Protein AF-0000000074695222 (afdb_homodimer)

Structure (mmCIF, N/CA/C/O backbone):
data_AF-0000000074695222-model_v1
#
loop_
_entity.id
_entity.type
_entity.pdbx_description
1 polymer 'Nuclease HARBI1'
#
loop_
_atom_site.group_PDB
_atom_site.id
_atom_site.type_symbol
_atom_site.label_atom_id
_atom_site.label_alt_id
_atom_site.label_comp_id
_atom_site.label_asym_id
_atom_site.label_entity_id
_atom_site.label_seq_id
_atom_site.pdbx_PDB_ins_code
_atom_site.Cartn_x
_atom_site.Cartn_y
_atom_site.Cartn_z
_atom_site.occupancy
_atom_site.B_iso_or_equiv
_atom_site.auth_seq_id
_atom_site.auth_comp_id
_atom_site.auth_asym_id
_atom_site.auth_atom_id
_atom_site.pdbx_PDB_model_num
ATOM 1 N N . MET A 1 1 ? -21.734 1.411 -21.656 1 28.06 1 MET A N 1
ATOM 2 C CA . MET A 1 1 ? -20.625 1.481 -22.594 1 28.06 1 MET A CA 1
ATOM 3 C C . MET A 1 1 ? -19.5 2.379 -22.078 1 28.06 1 MET A C 1
ATOM 5 O O . MET A 1 1 ? -18.344 2.244 -22.469 1 28.06 1 MET A O 1
ATOM 9 N N . ALA A 1 2 ? -19.875 3.494 -21.266 1 44.22 2 ALA A N 1
ATOM 10 C CA . ALA A 1 2 ? -18.938 4.461 -20.703 1 44.22 2 ALA A CA 1
ATOM 11 C C . ALA A 1 2 ? -18.141 3.846 -19.562 1 44.22 2 ALA A C 1
ATOM 13 O O . ALA A 1 2 ? -16.969 4.188 -19.359 1 44.22 2 ALA A O 1
ATOM 14 N N . THR A 1 3 ? -18.656 2.785 -19.047 1 42.75 3 THR A N 1
ATOM 15 C CA . THR A 1 3 ? -18.094 2.129 -17.859 1 42.75 3 THR A CA 1
ATOM 16 C C . THR A 1 3 ? -16.875 1.305 -18.234 1 42.75 3 THR A C 1
ATOM 18 O O . THR A 1 3 ? -15.914 1.229 -17.469 1 42.75 3 THR A O 1
ATOM 21 N N . ALA A 1 4 ? -16.922 0.705 -19.469 1 44.53 4 ALA A N 1
ATOM 22 C CA . ALA A 1 4 ? -15.867 -0.153 -19.984 1 44.53 4 ALA A CA 1
ATOM 23 C C . ALA A 1 4 ? -14.656 0.671 -20.406 1 44.53 4 ALA A C 1
ATOM 25 O O . ALA A 1 4 ? -13.508 0.228 -20.266 1 44.53 4 ALA A O 1
ATOM 26 N N . ARG A 1 5 ? -14.898 1.818 -20.938 1 43.94 5 ARG A N 1
ATOM 27 C CA . ARG A 1 5 ? -13.852 2.674 -21.469 1 43.94 5 ARG A CA 1
ATOM 28 C C . ARG A 1 5 ? -13.016 3.287 -20.359 1 43.94 5 ARG A C 1
ATOM 30 O O . ARG A 1 5 ? -11.789 3.391 -20.469 1 43.94 5 ARG A O 1
ATOM 37 N N . ASP A 1 6 ? -13.625 3.613 -19.328 1 41.84 6 ASP A N 1
ATOM 38 C CA . ASP A 1 6 ? -12.953 4.234 -18.188 1 41.84 6 ASP A CA 1
ATOM 39 C C . ASP A 1 6 ? -12.062 3.227 -17.453 1 41.84 6 ASP A C 1
ATOM 41 O O . ASP A 1 6 ? -10.977 3.576 -17 1 41.84 6 ASP A O 1
ATOM 45 N N . ALA A 1 7 ? -12.469 1.923 -17.484 1 42.09 7 ALA A N 1
ATOM 46 C CA . ALA A 1 7 ? -11.633 0.857 -16.938 1 42.09 7 ALA A CA 1
ATOM 47 C C . ALA A 1 7 ? -10.375 0.668 -17.781 1 42.09 7 ALA A C 1
ATOM 49 O O . ALA A 1 7 ? -9.289 0.418 -17.25 1 42.09 7 ALA A O 1
ATOM 50 N N . LYS A 1 8 ? -10.578 0.8 -19.078 1 42.16 8 LYS A N 1
ATOM 51 C CA . LYS A 1 8 ? -9.453 0.627 -19.984 1 42.16 8 LYS A CA 1
ATOM 52 C C . LYS A 1 8 ? -8.422 1.739 -19.797 1 42.16 8 LYS A C 1
ATOM 54 O O . LYS A 1 8 ? -7.215 1.483 -19.797 1 42.16 8 LYS A O 1
ATOM 59 N N . LYS A 1 9 ? -8.828 2.922 -19.625 1 42.09 9 LYS A N 1
ATOM 60 C CA . LYS A 1 9 ? -7.914 4.047 -19.453 1 42.09 9 LYS A CA 1
ATOM 61 C C . LYS A 1 9 ? -7.172 3.953 -18.125 1 42.09 9 LYS A C 1
ATOM 63 O O . LYS A 1 9 ? -5.977 4.25 -18.062 1 42.09 9 LYS A O 1
ATOM 68 N N . ARG A 1 10 ? -7.785 3.432 -17.188 1 43.09 10 ARG A N 1
ATOM 69 C CA . ARG A 1 10 ? -7.203 3.199 -15.867 1 43.09 10 ARG A CA 1
ATOM 70 C C . ARG A 1 10 ? -6.133 2.115 -15.93 1 43.09 10 ARG A C 1
ATOM 72 O O . ARG A 1 10 ? -5.07 2.248 -15.32 1 43.09 10 ARG A O 1
ATOM 79 N N . ARG A 1 11 ? -6.5 1.099 -16.719 1 43.19 11 ARG A N 1
ATOM 80 C CA . ARG A 1 11 ? -5.535 0.025 -16.938 1 43.19 11 ARG A CA 1
ATOM 81 C C . ARG A 1 11 ? -4.332 0.526 -17.734 1 43.19 11 ARG A C 1
ATOM 83 O O . ARG A 1 11 ? -3.191 0.175 -17.422 1 43.19 11 ARG A O 1
ATOM 90 N N . ALA A 1 12 ? -4.621 1.287 -18.703 1 41.09 12 ALA A N 1
ATOM 91 C CA . ALA A 1 12 ? -3.525 1.811 -19.516 1 41.09 12 ALA A CA 1
ATOM 92 C C . ALA A 1 12 ? -2.684 2.807 -18.719 1 41.09 12 ALA A C 1
ATOM 94 O O . ALA A 1 12 ? -1.454 2.809 -18.828 1 41.09 12 ALA A O 1
ATOM 95 N N . LEU A 1 13 ? -3.297 3.547 -17.953 1 40.31 13 LEU A N 1
ATOM 96 C CA . LEU A 1 13 ? -2.562 4.492 -17.125 1 40.31 13 LEU A CA 1
ATOM 97 C C . LEU A 1 13 ? -1.765 3.762 -16.047 1 40.31 13 LEU A C 1
ATOM 99 O O . LEU A 1 13 ? -0.617 4.117 -15.766 1 40.31 13 LEU A O 1
ATOM 103 N N . ALA A 1 14 ? -2.361 2.738 -15.5 1 42.69 14 ALA A N 1
ATOM 104 C CA . ALA A 1 14 ? -1.601 1.888 -14.594 1 42.69 14 ALA A CA 1
ATOM 105 C C . ALA A 1 14 ? -0.382 1.289 -15.289 1 42.69 14 ALA A C 1
ATOM 107 O O . ALA A 1 14 ? 0.707 1.236 -14.719 1 42.69 14 ALA A O 1
ATOM 108 N N . ALA A 1 15 ? -0.621 1.049 -16.531 1 43.97 15 ALA A N 1
ATOM 109 C CA . ALA A 1 15 ? 0.507 0.523 -17.297 1 43.97 15 ALA A CA 1
ATOM 110 C C . ALA A 1 15 ? 1.575 1.592 -17.5 1 43.97 15 ALA A C 1
ATOM 112 O O . ALA A 1 15 ? 2.773 1.308 -17.422 1 43.97 15 ALA A O 1
ATOM 113 N N . LEU A 1 16 ? 1.153 2.811 -17.688 1 41.94 16 LEU A N 1
ATOM 114 C CA . LEU A 1 16 ? 2.131 3.863 -17.938 1 41.94 16 LEU A CA 1
ATOM 115 C C . LEU A 1 16 ? 2.902 4.207 -16.672 1 41.94 16 LEU A C 1
ATOM 117 O O . LEU A 1 16 ? 4.113 4.441 -16.719 1 41.94 16 LEU A O 1
ATOM 121 N N . ILE A 1 17 ? 2.252 4.23 -15.578 1 41.78 17 ILE A N 1
ATOM 122 C CA . ILE A 1 17 ? 2.932 4.5 -14.312 1 41.78 17 ILE A CA 1
ATOM 123 C C . ILE A 1 17 ? 3.926 3.379 -14.016 1 41.78 17 ILE A C 1
ATOM 125 O O . ILE A 1 17 ? 5.027 3.631 -13.523 1 41.78 17 ILE A O 1
ATOM 129 N N . LEU A 1 18 ? 3.605 2.229 -14.492 1 43 18 LEU A N 1
ATOM 130 C CA . LEU A 1 18 ? 4.551 1.122 -14.375 1 43 18 LEU A CA 1
ATOM 131 C C . LEU A 1 18 ? 5.816 1.399 -15.172 1 43 18 LEU A C 1
ATOM 133 O O . LEU A 1 18 ? 6.922 1.104 -14.711 1 43 18 LEU A O 1
ATOM 137 N N . VAL A 1 19 ? 5.656 2.02 -16.297 1 39.69 19 VAL A N 1
ATOM 138 C CA . VAL A 1 19 ? 6.805 2.238 -17.172 1 39.69 19 VAL A CA 1
ATOM 139 C C . VAL A 1 19 ? 7.738 3.275 -16.547 1 39.69 19 VAL A C 1
ATOM 141 O O . VAL A 1 19 ? 8.961 3.123 -16.594 1 39.69 19 VAL A O 1
ATOM 144 N N . ASP A 1 20 ? 7.281 4.332 -16.094 1 40.59 20 ASP A N 1
ATOM 145 C CA . ASP A 1 20 ? 8.172 5.352 -15.555 1 40.59 20 ASP A CA 1
ATOM 146 C C . ASP A 1 20 ? 8.992 4.805 -14.383 1 40.59 20 ASP A C 1
ATOM 148 O O . ASP A 1 20 ? 10.164 5.152 -14.219 1 40.59 20 ASP A O 1
ATOM 152 N N . LEU A 1 21 ? 8.422 3.965 -13.594 1 40.97 21 LEU A N 1
ATOM 153 C CA . LEU A 1 21 ? 9.039 3.355 -12.414 1 40.97 21 LEU A CA 1
ATOM 154 C C . LEU A 1 21 ? 10.164 2.406 -12.82 1 40.97 21 LEU A C 1
ATOM 156 O O . LEU A 1 21 ? 11.18 2.316 -12.125 1 40.97 21 LEU A O 1
ATOM 160 N N . PHE A 1 22 ? 10.039 1.751 -13.992 1 41.97 22 PHE A N 1
ATOM 161 C CA . PHE A 1 22 ? 11.07 0.84 -14.477 1 41.97 22 PHE A CA 1
ATOM 162 C C . PHE A 1 22 ? 12.32 1.608 -14.898 1 41.97 22 PHE A C 1
ATOM 164 O O . PHE A 1 22 ? 13.422 1.067 -14.875 1 41.97 22 PHE A O 1
ATOM 171 N N . GLU A 1 23 ? 12.203 2.781 -15.211 1 39.22 23 GLU A N 1
ATOM 172 C CA . GLU A 1 23 ? 13.359 3.496 -15.742 1 39.22 23 GLU A CA 1
ATOM 173 C C . GLU A 1 23 ? 14.5 3.549 -14.734 1 39.22 23 GLU A C 1
ATOM 175 O O . GLU A 1 23 ? 15.672 3.461 -15.102 1 39.22 23 GLU A O 1
ATOM 180 N N . GLU A 1 24 ? 14.219 3.797 -13.469 1 37.41 24 GLU A N 1
ATOM 181 C CA . GLU A 1 24 ? 15.391 4.055 -12.633 1 37.41 24 GLU A CA 1
ATOM 182 C C . GLU A 1 24 ? 16.188 2.777 -12.391 1 37.41 24 GLU A C 1
ATOM 184 O O . GLU A 1 24 ? 17.406 2.824 -12.211 1 37.41 24 GLU A O 1
ATOM 189 N N . GLU A 1 25 ? 15.57 1.642 -12.453 1 36.78 25 GLU A N 1
ATOM 190 C CA . GLU A 1 25 ? 16.25 0.473 -11.898 1 36.78 25 GLU A CA 1
ATOM 191 C C . GLU A 1 25 ? 17.062 -0.244 -12.977 1 36.78 25 GLU A C 1
ATOM 193 O O . GLU A 1 25 ? 17.875 -1.129 -12.664 1 36.78 25 GLU A O 1
ATOM 198 N N . GLY A 1 26 ? 16.922 -0.048 -14.195 1 31.72 26 GLY A N 1
ATOM 199 C CA . GLY A 1 26 ? 17.438 -1.008 -15.156 1 31.72 26 GLY A CA 1
ATOM 200 C C . GLY A 1 26 ? 18.938 -1.16 -15.102 1 31.72 26 GLY A C 1
ATOM 201 O O . GLY A 1 26 ? 19.516 -1.999 -15.805 1 31.72 26 GLY A O 1
ATOM 202 N N . GLN A 1 27 ? 19.75 -0.108 -14.852 1 32.38 27 GLN A N 1
ATOM 203 C CA . GLN A 1 27 ? 21.094 -0.174 -15.406 1 32.38 27 GLN A CA 1
ATOM 204 C C . GLN A 1 27 ? 21.953 -1.184 -14.648 1 32.38 27 GLN A C 1
ATOM 206 O O . GLN A 1 27 ? 22.906 -1.725 -15.195 1 32.38 27 GLN A O 1
ATOM 211 N N . LYS A 1 28 ? 22.062 -1.171 -13.266 1 34.78 28 LYS A N 1
ATOM 212 C CA . LYS A 1 28 ? 23.406 -1.419 -12.734 1 34.78 28 LYS A CA 1
ATOM 213 C C . LYS A 1 28 ? 23.656 -2.912 -12.547 1 34.78 28 LYS A C 1
ATOM 215 O O . LYS A 1 28 ? 24.625 -3.309 -11.906 1 34.78 28 LYS A O 1
ATOM 220 N N . ASN A 1 29 ? 22.906 -3.861 -13.109 1 30.16 29 ASN A N 1
ATOM 221 C CA . ASN A 1 29 ? 23.047 -5.191 -12.523 1 30.16 29 ASN A CA 1
ATOM 222 C C . ASN A 1 29 ? 24.328 -5.883 -12.984 1 30.16 29 ASN A C 1
ATOM 224 O O . ASN A 1 29 ? 24.453 -7.102 -12.867 1 30.16 29 ASN A O 1
ATOM 228 N N . VAL A 1 30 ? 25.328 -5.395 -13.664 1 31.97 30 VAL A N 1
ATOM 229 C CA . VAL A 1 30 ? 26.359 -6.328 -14.125 1 31.97 30 VAL A CA 1
ATOM 230 C C . VAL A 1 30 ? 27.062 -6.949 -12.93 1 31.97 30 VAL A C 1
ATOM 232 O O . VAL A 1 30 ? 27.141 -6.344 -11.852 1 31.97 30 VAL A O 1
ATOM 235 N N . ALA A 1 31 ? 27.984 -8.273 -12.945 1 34.91 31 ALA A N 1
ATOM 236 C CA . ALA A 1 31 ? 28.438 -9.5 -12.312 1 34.91 31 ALA A CA 1
ATOM 237 C C . ALA A 1 31 ? 29.641 -9.234 -11.406 1 34.91 31 ALA A C 1
ATOM 239 O O . ALA A 1 31 ? 30.281 -10.164 -10.93 1 34.91 31 ALA A O 1
ATOM 240 N N . ARG A 1 32 ? 30.5 -8.25 -11.172 1 36.16 32 ARG A N 1
ATOM 241 C CA . ARG A 1 32 ? 31.672 -8.578 -10.375 1 36.16 32 ARG A CA 1
ATOM 242 C C . ARG A 1 32 ? 31.281 -9.148 -9.016 1 36.16 32 ARG A C 1
ATOM 244 O O . ARG A 1 32 ? 30.312 -8.68 -8.398 1 36.16 32 ARG A O 1
ATOM 251 N N . LYS A 1 33 ? 31.688 -10.383 -8.594 1 36.56 33 LYS A N 1
ATOM 252 C CA . LYS A 1 33 ? 31.469 -11.102 -7.34 1 36.56 33 LYS A CA 1
ATOM 253 C C . LYS A 1 33 ? 31.766 -10.211 -6.137 1 36.56 33 LYS A C 1
ATOM 255 O O . LYS A 1 33 ? 32.875 -10.219 -5.621 1 36.56 33 LYS A O 1
ATOM 260 N N . ARG A 1 34 ? 31.891 -8.914 -6.211 1 37.47 34 ARG A N 1
ATOM 261 C CA . ARG A 1 34 ? 32.312 -8.148 -5.039 1 37.47 34 ARG A CA 1
ATOM 262 C C . ARG A 1 34 ? 31.547 -8.609 -3.795 1 37.47 34 ARG A C 1
ATOM 264 O O . ARG A 1 34 ? 30.344 -8.891 -3.863 1 37.47 34 ARG A O 1
ATOM 271 N N . ASN A 1 35 ? 32.312 -9.18 -2.74 1 39.31 35 ASN A N 1
ATOM 272 C CA . ASN A 1 35 ? 31.797 -9.406 -1.403 1 39.31 35 ASN A CA 1
ATOM 273 C C . ASN A 1 35 ? 30.578 -8.523 -1.128 1 39.31 35 ASN A C 1
ATOM 275 O O . ASN A 1 35 ? 30.734 -7.32 -0.886 1 39.31 35 ASN A O 1
ATOM 279 N N . ARG A 1 36 ? 29.641 -8.664 -1.958 1 44.22 36 ARG A N 1
ATOM 280 C CA . ARG A 1 36 ? 28.453 -7.824 -1.893 1 44.22 36 ARG A CA 1
ATOM 281 C C . ARG A 1 36 ? 27.906 -7.758 -0.472 1 44.22 36 ARG A C 1
ATOM 283 O O . ARG A 1 36 ? 27.562 -8.789 0.114 1 44.22 36 ARG A O 1
ATOM 290 N N . ILE A 1 37 ? 28.688 -7.184 0.474 1 45.84 37 ILE A N 1
ATOM 291 C CA . ILE A 1 37 ? 28.047 -6.859 1.742 1 45.84 37 ILE A CA 1
ATOM 292 C C . ILE A 1 37 ? 26.562 -6.594 1.515 1 45.84 37 ILE A C 1
ATOM 294 O O . ILE A 1 37 ? 26.203 -5.676 0.779 1 45.84 37 ILE A O 1
ATOM 298 N N . PHE A 1 38 ? 25.938 -7.84 1.342 1 52.62 38 PHE A N 1
ATOM 299 C CA . PHE A 1 38 ? 24.484 -7.707 1.184 1 52.62 38 PHE A CA 1
ATOM 300 C C . PHE A 1 38 ? 23.875 -7.039 2.406 1 52.62 38 PHE A C 1
ATOM 302 O O . PHE A 1 38 ? 23.922 -7.586 3.51 1 52.62 38 PHE A O 1
ATOM 309 N N . TRP A 1 39 ? 23.891 -5.77 2.547 1 69.88 39 TRP A N 1
ATOM 310 C CA . TRP A 1 39 ? 23.219 -5.043 3.613 1 69.88 39 TRP A CA 1
ATOM 311 C C . TRP A 1 39 ? 21.719 -4.961 3.342 1 69.88 39 TRP A C 1
ATOM 313 O O . TRP A 1 39 ? 21.297 -4.555 2.256 1 69.88 39 TRP A O 1
ATOM 323 N N . THR A 1 40 ? 20.984 -5.988 3.967 1 84 40 THR A N 1
ATOM 324 C CA . THR A 1 40 ? 19.531 -5.863 3.949 1 84 40 THR A CA 1
ATOM 325 C C . THR A 1 40 ? 19.062 -4.875 5.012 1 84 40 THR A C 1
ATOM 327 O O . THR A 1 40 ? 19.531 -4.902 6.148 1 84 40 THR A O 1
ATOM 330 N N . ARG A 1 41 ? 18.219 -4.02 4.676 1 91 41 ARG A N 1
ATOM 331 C CA . ARG A 1 41 ? 17.656 -3.049 5.605 1 91 41 ARG A CA 1
ATOM 332 C C . ARG A 1 41 ? 16.938 -3.744 6.75 1 91 41 ARG A C 1
ATOM 334 O O . ARG A 1 41 ? 16.266 -4.766 6.547 1 91 41 ARG A O 1
ATOM 341 N N . ASP A 1 42 ? 17.094 -3.221 7.914 1 91.62 42 ASP A N 1
ATOM 342 C CA . ASP A 1 42 ? 16.578 -3.865 9.125 1 91.62 42 ASP A CA 1
ATOM 343 C C . ASP A 1 42 ? 15.07 -4.078 9.039 1 91.62 42 ASP A C 1
ATOM 345 O O . ASP A 1 42 ? 14.562 -5.137 9.406 1 91.62 42 ASP A O 1
ATOM 349 N N . TRP A 1 43 ? 14.359 -3.057 8.57 1 94.44 43 TRP A N 1
ATOM 350 C CA . TRP A 1 43 ? 12.906 -3.184 8.508 1 94.44 43 TRP A CA 1
ATOM 351 C C . TRP A 1 43 ? 12.492 -4.246 7.496 1 94.44 43 TRP A C 1
ATOM 353 O O . TRP A 1 43 ? 11.453 -4.883 7.645 1 94.44 43 TRP A O 1
ATOM 363 N N . ILE A 1 44 ? 13.281 -4.586 6.52 1 93.81 44 ILE A N 1
ATOM 364 C CA . ILE A 1 44 ? 12.992 -5.621 5.535 1 93.81 44 ILE A CA 1
ATOM 365 C C . ILE A 1 44 ? 13.148 -7 6.172 1 93.81 44 ILE A C 1
ATOM 367 O O . ILE A 1 44 ? 12.398 -7.926 5.859 1 93.81 44 ILE A O 1
ATOM 371 N N . LYS A 1 45 ? 14.062 -7.078 7.07 1 92.25 45 LYS A N 1
ATOM 372 C CA . LYS A 1 45 ? 14.32 -8.344 7.762 1 92.25 45 LYS A CA 1
ATOM 373 C C . LYS A 1 45 ? 13.102 -8.789 8.562 1 92.25 45 LYS A C 1
ATOM 375 O O . LYS A 1 45 ? 13 -9.961 8.938 1 92.25 45 LYS A O 1
ATOM 380 N N . ARG A 1 46 ? 12.227 -7.902 8.82 1 95.06 46 ARG A N 1
ATOM 381 C CA . ARG A 1 46 ? 11.047 -8.211 9.625 1 95.06 46 ARG A CA 1
ATOM 382 C C . ARG A 1 46 ? 9.867 -8.602 8.75 1 95.06 46 ARG A C 1
ATOM 384 O O . ARG A 1 46 ? 8.711 -8.516 9.18 1 95.06 46 ARG A O 1
ATOM 391 N N . ARG A 1 47 ? 10.094 -9.055 7.594 1 95.12 47 ARG A N 1
ATOM 392 C CA . ARG A 1 47 ? 9.086 -9.414 6.609 1 95.12 47 ARG A CA 1
ATOM 393 C C . ARG A 1 47 ? 8.141 -10.484 7.16 1 95.12 47 ARG A C 1
ATOM 395 O O . ARG A 1 47 ? 6.922 -10.367 7.039 1 95.12 47 ARG A O 1
ATOM 402 N N . ARG A 1 48 ? 8.656 -11.477 7.777 1 94.25 48 ARG A N 1
ATOM 403 C CA . ARG A 1 48 ? 7.879 -12.641 8.18 1 94.25 48 ARG A CA 1
ATOM 4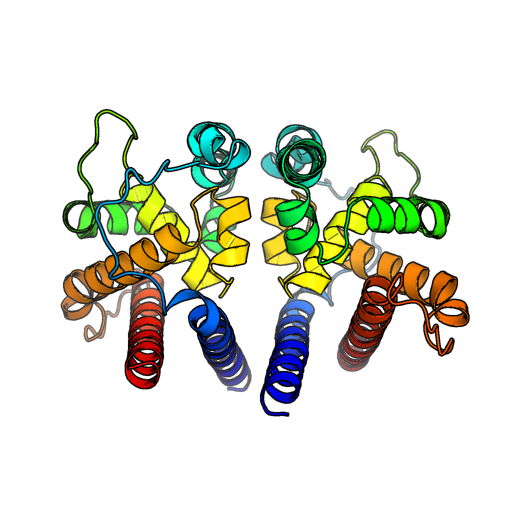04 C C . ARG A 1 48 ? 6.977 -12.312 9.367 1 94.25 48 ARG A C 1
ATOM 406 O O . ARG A 1 48 ? 6.035 -13.047 9.664 1 94.25 48 ARG A O 1
ATOM 413 N N . THR A 1 49 ? 7.27 -11.234 10.055 1 95 49 THR A N 1
ATOM 414 C CA . THR A 1 49 ? 6.477 -10.891 11.234 1 95 49 THR A CA 1
ATOM 415 C C . THR A 1 49 ? 5.605 -9.672 10.961 1 95 49 THR A C 1
ATOM 417 O O . THR A 1 49 ? 4.523 -9.539 11.539 1 95 49 THR A O 1
ATOM 420 N N . ARG A 1 50 ? 6.059 -8.797 10.039 1 96.44 50 ARG A N 1
ATOM 421 C CA . ARG A 1 50 ? 5.359 -7.523 9.922 1 96.44 50 ARG A CA 1
ATOM 422 C C . ARG A 1 50 ? 4.977 -7.238 8.469 1 96.44 50 ARG A C 1
ATOM 424 O O . ARG A 1 50 ? 4.34 -6.223 8.18 1 96.44 50 ARG A O 1
ATOM 431 N N . GLY A 1 51 ? 5.34 -8.109 7.566 1 97.38 51 GLY A N 1
ATOM 432 C CA . GLY A 1 51 ? 4.934 -7.938 6.18 1 97.38 51 GLY A CA 1
ATOM 433 C C . GLY A 1 51 ? 3.441 -8.102 5.965 1 97.38 51 GLY A C 1
ATOM 434 O O . GLY A 1 51 ? 2.783 -8.836 6.707 1 97.38 51 GLY A O 1
ATOM 435 N N . VAL A 1 52 ? 2.967 -7.449 4.965 1 98.38 52 VAL A N 1
ATOM 436 C CA . VAL A 1 52 ? 1.532 -7.434 4.695 1 98.38 52 VAL A CA 1
ATOM 437 C C . VAL A 1 52 ? 1.031 -8.859 4.465 1 98.38 52 VAL A C 1
ATOM 439 O O . VAL A 1 52 ? -0.087 -9.195 4.859 1 98.38 52 VAL A O 1
ATOM 442 N N . TYR A 1 53 ? 1.797 -9.688 3.811 1 98.38 53 TYR A N 1
ATOM 443 C CA . TYR A 1 53 ? 1.366 -11.047 3.498 1 98.38 53 TYR A CA 1
ATOM 444 C C . TYR A 1 53 ? 1.153 -11.852 4.773 1 98.38 53 TYR A C 1
ATOM 446 O O . TYR A 1 53 ? 0.201 -12.633 4.867 1 98.38 53 TYR A O 1
ATOM 454 N N . HIS A 1 54 ? 1.998 -11.664 5.707 1 97.25 54 HIS A N 1
ATOM 455 C CA . HIS A 1 54 ? 2.002 -12.492 6.91 1 97.25 54 HIS A CA 1
ATOM 456 C C . HIS A 1 54 ? 1.069 -11.914 7.973 1 97.25 54 HIS A C 1
ATOM 458 O O . HIS A 1 54 ? 0.812 -12.562 8.992 1 97.25 54 HIS A O 1
ATOM 464 N N . GLN A 1 55 ? 0.544 -10.734 7.754 1 97.44 55 GLN A N 1
ATOM 465 C CA . GLN A 1 55 ? -0.37 -10.109 8.711 1 97.44 55 GLN A CA 1
ATOM 466 C C . GLN A 1 55 ? -1.738 -9.867 8.078 1 97.44 55 GLN A C 1
ATOM 468 O O . GLN A 1 55 ? -2.605 -10.742 8.102 1 97.44 55 GLN A O 1
ATOM 473 N N . LEU A 1 56 ? -1.839 -8.867 7.289 1 98.31 56 LEU A N 1
ATOM 474 C CA . LEU A 1 56 ? -3.123 -8.422 6.758 1 98.31 56 LEU A CA 1
ATOM 475 C C . LEU A 1 56 ? -3.752 -9.5 5.883 1 98.31 56 LEU A C 1
ATOM 477 O O . LEU A 1 56 ? -4.934 -9.828 6.039 1 98.31 56 LEU A O 1
ATOM 481 N N . VAL A 1 57 ? -2.945 -10.039 4.977 1 98.31 57 VAL A N 1
ATOM 482 C CA . VAL A 1 57 ? -3.488 -10.992 4.012 1 98.31 57 VAL A CA 1
ATOM 483 C C . VAL A 1 57 ? -4.062 -12.203 4.742 1 98.31 57 VAL A C 1
ATOM 485 O O . VAL A 1 57 ? -5.141 -12.688 4.395 1 98.31 57 VAL A O 1
ATOM 488 N N . LYS A 1 58 ? -3.359 -12.617 5.719 1 97.38 58 LYS A N 1
ATOM 489 C CA . LYS A 1 58 ? -3.844 -13.75 6.504 1 97.38 58 LYS A CA 1
ATOM 490 C C . LYS A 1 58 ? -5.113 -13.391 7.266 1 97.38 58 LYS A C 1
ATOM 492 O O . LYS A 1 58 ? -6.035 -14.203 7.367 1 97.38 58 LYS A O 1
ATOM 497 N N . GLU A 1 59 ? -5.152 -12.219 7.801 1 97.69 59 GLU A N 1
ATOM 498 C CA . GLU A 1 59 ? -6.344 -11.742 8.5 1 97.69 59 GLU A CA 1
ATOM 499 C C . GLU A 1 59 ? -7.547 -11.688 7.562 1 97.69 59 GLU A C 1
ATOM 501 O O . GLU A 1 59 ? -8.641 -12.125 7.922 1 97.69 59 GLU A O 1
ATOM 506 N N . LEU A 1 60 ? -7.352 -11.156 6.387 1 97.88 60 LEU A N 1
ATOM 507 C CA . LEU A 1 60 ? -8.438 -11.047 5.418 1 97.88 60 LEU A CA 1
ATOM 508 C C . LEU A 1 60 ? -8.945 -12.422 5.008 1 97.88 60 LEU A C 1
ATOM 510 O O . LEU A 1 60 ? -10.156 -12.641 4.91 1 97.88 60 LEU A O 1
ATOM 514 N N . GLU A 1 61 ? -7.977 -13.258 4.77 1 96.56 61 GLU A N 1
ATOM 515 C CA . GLU A 1 61 ? -8.32 -14.617 4.355 1 96.56 61 GLU A CA 1
ATOM 516 C C . GLU A 1 61 ? -9.219 -15.289 5.383 1 96.56 61 GLU A C 1
ATOM 518 O O . GLU A 1 61 ? -10.172 -15.992 5.02 1 96.56 61 GLU A O 1
ATOM 523 N N . LEU A 1 62 ? -9 -15.047 6.598 1 95.19 62 LEU A N 1
ATOM 524 C CA . LEU A 1 62 ? -9.688 -15.727 7.688 1 95.19 62 LEU A CA 1
ATOM 525 C C . LEU A 1 62 ? -10.984 -15 8.047 1 95.19 62 LEU A C 1
ATOM 527 O O . LEU A 1 62 ? -11.977 -15.641 8.414 1 95.19 62 LEU A O 1
ATOM 531 N N . GLU A 1 63 ? -11.016 -13.664 7.891 1 94.94 63 GLU A N 1
ATOM 532 C CA . GLU A 1 63 ? -12.062 -12.891 8.547 1 94.94 63 GLU A CA 1
ATOM 533 C C . GLU A 1 63 ? -12.961 -12.195 7.531 1 94.94 63 GLU A C 1
ATOM 535 O O . GLU A 1 63 ? -14.094 -11.812 7.852 1 94.94 63 GLU A O 1
ATOM 540 N N . ASP A 1 64 ? -12.461 -11.961 6.383 1 96.31 64 ASP A N 1
ATOM 541 C CA . ASP A 1 64 ? -13.172 -11.062 5.477 1 96.31 64 ASP A CA 1
ATOM 542 C C . ASP A 1 64 ? -12.898 -11.422 4.02 1 96.31 64 ASP A C 1
ATOM 544 O O . ASP A 1 64 ? -12.125 -10.734 3.34 1 96.31 64 ASP A O 1
ATOM 548 N N . GLU A 1 65 ? -13.594 -12.305 3.467 1 95.38 65 GLU A N 1
ATOM 549 C CA . GLU A 1 65 ? -13.391 -12.812 2.113 1 95.38 65 GLU A CA 1
ATOM 550 C C . GLU A 1 65 ? -13.633 -11.727 1.072 1 95.38 65 GLU A C 1
ATOM 552 O O . GLU A 1 65 ? -12.977 -11.695 0.031 1 95.38 65 GLU A O 1
ATOM 557 N N . VAL A 1 66 ? -14.547 -10.906 1.343 1 95.25 66 VAL A N 1
ATOM 558 C CA . VAL A 1 66 ? -14.859 -9.82 0.422 1 95.25 66 VAL A CA 1
ATOM 559 C C . VAL A 1 66 ? -13.648 -8.891 0.289 1 95.25 66 VAL A C 1
ATOM 561 O O . VAL A 1 66 ? -13.227 -8.57 -0.824 1 95.25 66 VAL A O 1
ATOM 564 N N . ALA A 1 67 ? -13.094 -8.555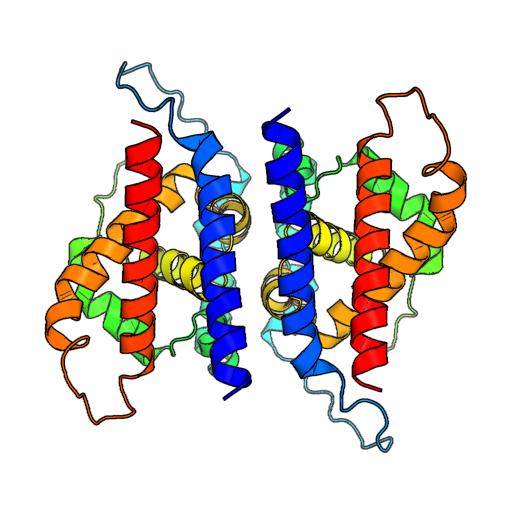 1.439 1 96.12 67 ALA A N 1
ATOM 565 C CA . ALA A 1 67 ? -11.922 -7.684 1.423 1 96.12 67 ALA A CA 1
ATOM 566 C C . ALA A 1 67 ? -10.727 -8.383 0.773 1 96.12 67 ALA A C 1
ATOM 568 O O . ALA A 1 67 ? -9.938 -7.746 0.072 1 96.12 67 ALA A O 1
ATOM 569 N N . TYR A 1 68 ? -10.68 -9.703 1.042 1 97.38 68 TYR A N 1
ATOM 570 C CA . TYR A 1 68 ? -9.617 -10.5 0.427 1 97.38 68 TYR A CA 1
ATOM 571 C C . TYR A 1 68 ? -9.711 -10.453 -1.093 1 97.38 68 TYR A C 1
ATOM 573 O O . TYR A 1 68 ? -8.719 -10.211 -1.777 1 97.38 68 TYR A O 1
ATOM 581 N N . THR A 1 69 ? -10.867 -10.555 -1.583 1 95.75 69 THR A N 1
ATOM 582 C CA . THR A 1 69 ? -11.109 -10.562 -3.021 1 95.75 69 THR A CA 1
ATOM 583 C C . THR A 1 69 ? -10.852 -9.188 -3.623 1 95.75 69 THR A C 1
ATOM 585 O O . THR A 1 69 ? -10.297 -9.07 -4.719 1 95.75 69 THR A O 1
ATOM 588 N N . GLU A 1 70 ? -11.219 -8.211 -2.908 1 94.75 70 GLU A N 1
ATOM 589 C CA . GLU A 1 70 ? -10.977 -6.848 -3.375 1 94.75 70 GLU A CA 1
ATOM 590 C C . GLU A 1 70 ? -9.492 -6.523 -3.383 1 94.75 70 GLU A C 1
ATOM 592 O O . GLU A 1 70 ? -9.008 -5.824 -4.273 1 94.75 70 GLU A O 1
ATOM 597 N N . TYR A 1 71 ? -8.805 -7.027 -2.441 1 96.88 71 TYR A N 1
ATOM 598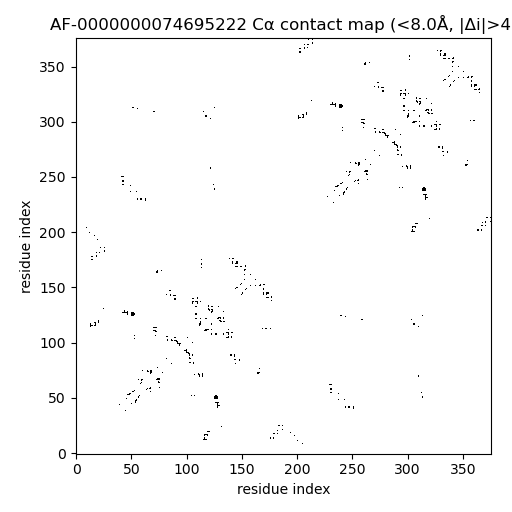 C CA . TYR A 1 71 ? -7.379 -6.754 -2.293 1 96.88 71 TYR A CA 1
ATOM 599 C C . TYR A 1 71 ? -6.586 -7.336 -3.457 1 96.88 71 TYR A C 1
ATOM 601 O O . TYR A 1 71 ? -5.676 -6.691 -3.982 1 96.88 71 TYR A O 1
ATOM 609 N N . PHE A 1 72 ? -7.02 -8.547 -3.91 1 96.62 72 PHE A N 1
ATOM 610 C CA . PHE A 1 72 ? -6.25 -9.273 -4.914 1 96.62 72 PHE A CA 1
ATOM 611 C C . PHE A 1 72 ? -6.984 -9.289 -6.25 1 96.62 72 PHE A C 1
ATOM 613 O O . PHE A 1 72 ? -6.41 -9.656 -7.277 1 96.62 72 PHE A O 1
ATOM 620 N N . ARG A 1 73 ? -8.258 -9.023 -6.223 1 93.5 73 ARG A N 1
ATOM 621 C CA . ARG A 1 73 ? -9.164 -9.117 -7.363 1 93.5 73 ARG A CA 1
ATOM 622 C C . ARG A 1 73 ? -9.438 -10.57 -7.734 1 93.5 73 ARG A C 1
ATOM 624 O O . ARG A 1 73 ? -9.891 -10.859 -8.844 1 93.5 73 ARG A O 1
ATOM 631 N N . VAL A 1 74 ? -9.023 -11.508 -6.941 1 93.56 74 VAL A N 1
ATOM 632 C CA . VAL A 1 74 ? -9.391 -12.914 -6.988 1 93.56 74 VAL A CA 1
ATOM 633 C C . VAL A 1 74 ? -9.703 -13.414 -5.578 1 93.56 74 VAL A C 1
ATOM 635 O O . VAL A 1 74 ? -9.133 -12.93 -4.602 1 93.56 74 VAL A O 1
ATOM 638 N N . ASN A 1 75 ? -10.562 -14.367 -5.465 1 93.25 75 ASN A N 1
ATOM 639 C CA . ASN A 1 75 ? -10.906 -14.875 -4.137 1 93.25 75 ASN A CA 1
ATOM 640 C C . ASN A 1 75 ? -9.898 -15.914 -3.658 1 93.25 75 ASN A C 1
ATOM 642 O O . ASN A 1 75 ? -8.961 -16.266 -4.383 1 93.25 75 ASN A O 1
ATOM 646 N N . GLY A 1 76 ? -10.102 -16.359 -2.395 1 95.19 76 GLY A N 1
ATOM 647 C CA . GLY A 1 76 ? -9.172 -17.281 -1.765 1 95.19 76 GLY A CA 1
ATOM 648 C C . GLY A 1 76 ? -9.031 -18.578 -2.516 1 95.19 76 GLY A C 1
ATOM 649 O O . GLY A 1 76 ? -7.926 -19.125 -2.621 1 95.19 76 GLY A O 1
ATOM 650 N N . GLN A 1 77 ? -10.078 -19.062 -3.023 1 94 77 GLN A N 1
ATOM 651 C CA . GLN A 1 77 ? -10.062 -20.328 -3.76 1 94 77 GLN A CA 1
ATOM 652 C C . GLN A 1 77 ? -9.219 -20.219 -5.027 1 94 77 GLN A C 1
ATOM 654 O O . GLN A 1 77 ? -8.406 -21.094 -5.32 1 94 77 GLN A O 1
ATOM 659 N N . LYS A 1 78 ? -9.43 -19.172 -5.719 1 93.81 78 LYS A N 1
ATOM 660 C CA . LYS A 1 78 ? -8.68 -18.953 -6.949 1 93.81 78 LYS A CA 1
ATOM 661 C C . LYS A 1 78 ? -7.211 -18.672 -6.652 1 93.81 78 LYS A C 1
ATOM 663 O O . LYS A 1 78 ? -6.328 -19.062 -7.418 1 93.81 78 LYS A O 1
ATOM 668 N N . PHE A 1 79 ? -6.996 -18.016 -5.539 1 9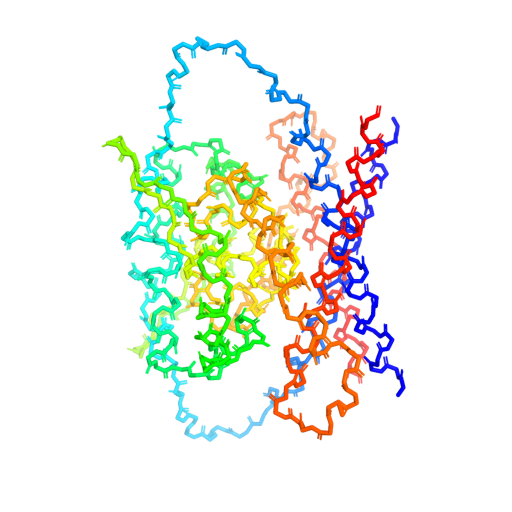7.06 79 PHE A N 1
ATOM 669 C CA . PHE A 1 79 ? -5.617 -17.797 -5.109 1 97.06 79 PHE A CA 1
ATOM 670 C C . PHE A 1 79 ? -4.922 -19.141 -4.871 1 97.06 79 PHE A C 1
ATOM 672 O O . PHE A 1 79 ? -3.803 -19.344 -5.344 1 97.06 79 PHE A O 1
ATOM 679 N N . ARG A 1 80 ? -5.543 -19.984 -4.203 1 96.44 80 ARG A N 1
ATOM 680 C CA . ARG A 1 80 ? -4.98 -21.312 -3.93 1 96.44 80 ARG A CA 1
ATOM 681 C C . ARG A 1 80 ? -4.793 -22.094 -5.219 1 96.44 80 ARG A C 1
ATOM 683 O O . ARG A 1 80 ? -3.793 -22.797 -5.383 1 96.44 80 ARG A O 1
ATOM 690 N N . PHE A 1 81 ? -5.746 -21.938 -6.066 1 95.88 81 PHE A N 1
ATOM 691 C CA . PHE A 1 81 ? -5.637 -22.578 -7.371 1 95.88 81 PHE A CA 1
ATOM 692 C C . PHE A 1 81 ? -4.379 -22.125 -8.094 1 95.88 81 PHE A C 1
ATOM 694 O O . PHE A 1 81 ? -3.668 -22.922 -8.695 1 95.88 81 PHE A O 1
ATOM 701 N N . LEU A 1 82 ? -4.074 -20.844 -8.03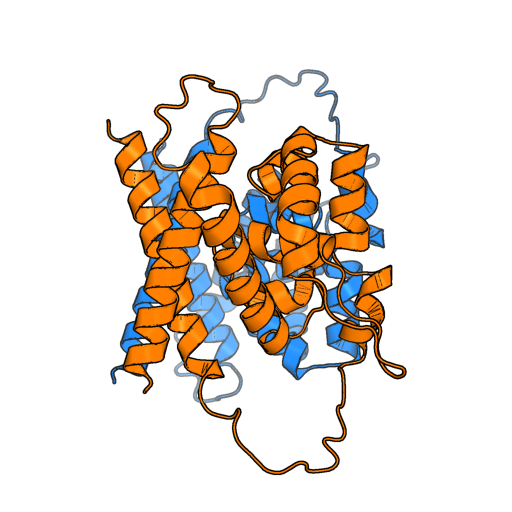9 1 96.31 82 LEU A N 1
ATOM 702 C CA . LEU A 1 82 ? -2.887 -20.281 -8.672 1 96.31 82 LEU A CA 1
ATOM 703 C C . LEU A 1 82 ? -1.617 -20.859 -8.047 1 96.31 82 LEU A C 1
ATOM 705 O O . LEU A 1 82 ? -0.682 -21.219 -8.758 1 96.31 82 LEU A O 1
ATOM 709 N N . VAL A 1 83 ? -1.6 -20.938 -6.758 1 98 83 VAL A N 1
ATOM 710 C CA . VAL A 1 83 ? -0.436 -21.453 -6.043 1 98 83 VAL A CA 1
ATOM 711 C C . VAL A 1 83 ? -0.198 -22.906 -6.438 1 98 83 VAL A C 1
ATOM 713 O O . VAL A 1 83 ? 0.935 -23.312 -6.723 1 98 83 VAL A O 1
ATOM 716 N N . ASP A 1 84 ? -1.233 -23.625 -6.555 1 97.56 84 ASP A N 1
ATOM 717 C CA . ASP A 1 84 ? -1.132 -25.047 -6.871 1 97.56 84 ASP A CA 1
ATOM 718 C C . ASP A 1 84 ? -0.706 -25.266 -8.32 1 97.56 84 ASP A C 1
ATOM 720 O O . ASP A 1 84 ? -0.012 -26.234 -8.641 1 97.56 84 ASP A O 1
ATOM 724 N N . SER A 1 85 ? -1.139 -24.375 -9.141 1 95.62 85 SER A N 1
ATOM 725 C CA . SER A 1 85 ? -0.91 -24.531 -10.57 1 95.62 85 SER A CA 1
ATOM 726 C C . SER A 1 85 ? 0.478 -24.047 -10.969 1 95.62 85 SER A C 1
ATOM 728 O O . SER A 1 85 ? 1.14 -24.656 -11.812 1 95.62 85 SER A O 1
ATOM 730 N N . VAL A 1 86 ? 0.926 -22.984 -10.32 1 97 86 VAL A N 1
ATOM 731 C CA . VAL A 1 86 ? 2.109 -22.328 -10.867 1 97 86 VAL A CA 1
ATOM 732 C C . VAL A 1 86 ? 3.227 -22.312 -9.828 1 97 86 VAL A C 1
ATOM 734 O O . VAL A 1 86 ? 4.383 -22.031 -10.148 1 97 86 VAL A O 1
ATOM 737 N N . GLY A 1 87 ? 2.947 -22.656 -8.594 1 97.88 87 GLY A N 1
ATOM 738 C CA . GLY A 1 87 ? 3.893 -22.547 -7.496 1 97.88 87 GLY A CA 1
ATOM 739 C C . GLY A 1 87 ? 5.199 -23.266 -7.754 1 97.88 87 GLY A C 1
ATOM 740 O O . GLY A 1 87 ? 6.273 -22.766 -7.43 1 97.88 87 GLY A O 1
ATOM 741 N N . TYR A 1 88 ? 5.102 -24.438 -8.336 1 96.69 88 TYR A N 1
ATOM 742 C CA . TYR A 1 88 ? 6.281 -25.25 -8.586 1 96.69 88 TYR A CA 1
ATOM 743 C C . TYR A 1 88 ? 7.227 -24.562 -9.57 1 96.69 88 TYR A C 1
ATOM 745 O O . TYR A 1 88 ? 8.445 -24.75 -9.508 1 96.69 88 TYR A O 1
ATOM 753 N N . ALA A 1 89 ? 6.727 -23.75 -10.445 1 97.19 89 ALA A N 1
ATOM 754 C CA . ALA A 1 89 ? 7.508 -23.109 -11.5 1 97.19 89 ALA A CA 1
ATOM 755 C C . ALA A 1 89 ? 8.227 -21.875 -10.984 1 97.19 89 ALA A C 1
ATOM 757 O O . ALA A 1 89 ? 9.195 -21.406 -11.586 1 97.19 89 ALA A O 1
ATOM 758 N N . ILE A 1 90 ? 7.773 -21.328 -9.875 1 97.5 90 ILE A N 1
ATOM 759 C CA . ILE A 1 90 ? 8.352 -20.062 -9.43 1 97.5 90 ILE A CA 1
ATOM 760 C C . ILE A 1 90 ? 9.047 -20.25 -8.086 1 97.5 90 ILE A C 1
ATOM 762 O O . ILE A 1 90 ? 9.547 -19.297 -7.492 1 97.5 90 ILE A O 1
ATOM 766 N N . LYS A 1 91 ? 9.141 -21.438 -7.617 1 96.38 91 LYS A N 1
ATOM 767 C CA . LYS A 1 91 ? 9.805 -21.75 -6.355 1 96.38 91 LYS A CA 1
ATOM 768 C C . LYS A 1 91 ? 11.312 -21.547 -6.457 1 96.38 91 LYS A C 1
ATOM 770 O O . LYS A 1 91 ? 11.93 -21.906 -7.461 1 96.38 91 LYS A O 1
ATOM 775 N N . LYS A 1 92 ? 11.891 -20.922 -5.438 1 92.88 92 LYS A N 1
ATOM 776 C CA . LYS A 1 92 ? 13.336 -20.734 -5.363 1 92.88 92 LYS A CA 1
ATOM 777 C C . LYS A 1 92 ? 13.945 -21.594 -4.262 1 92.88 92 LYS A C 1
ATOM 779 O O . LYS A 1 92 ? 13.258 -21.969 -3.314 1 92.88 92 LYS A O 1
ATOM 784 N N . LYS A 1 93 ? 15.18 -21.844 -4.406 1 87.62 93 LYS A N 1
ATOM 785 C CA . LYS A 1 93 ? 15.898 -22.641 -3.42 1 87.62 93 LYS A CA 1
ATOM 786 C C . LYS A 1 93 ? 16.281 -21.812 -2.201 1 87.62 93 LYS A C 1
ATOM 788 O O . LYS A 1 93 ? 16.688 -20.656 -2.338 1 87.62 93 LYS A O 1
ATOM 793 N N . ASP A 1 94 ? 16.109 -22.469 -1.041 1 84.38 94 ASP A N 1
ATOM 794 C CA . ASP A 1 94 ? 16.562 -21.812 0.19 1 84.38 94 ASP A CA 1
ATOM 795 C C . ASP A 1 94 ? 18.078 -21.812 0.284 1 84.38 94 ASP A C 1
ATOM 797 O O . ASP A 1 94 ? 18.734 -22.75 -0.174 1 84.38 94 ASP A O 1
ATOM 801 N N . THR A 1 95 ? 18.5 -20.625 0.699 1 79.12 95 THR A N 1
ATOM 802 C CA . THR A 1 95 ? 19.938 -20.578 0.982 1 79.12 95 THR A CA 1
ATOM 803 C C . THR A 1 95 ? 20.188 -20.531 2.486 1 79.12 95 THR A C 1
ATOM 805 O O . THR A 1 95 ? 19.25 -20.422 3.275 1 79.12 95 THR A O 1
ATOM 808 N N . LEU A 1 96 ? 21.391 -20.859 2.867 1 71.25 96 LEU A N 1
ATOM 809 C CA . LEU A 1 96 ? 21.781 -20.859 4.273 1 71.25 96 LEU A CA 1
ATOM 810 C C . LEU A 1 96 ? 21.562 -19.484 4.891 1 71.25 96 LEU A C 1
ATOM 812 O O . LEU A 1 96 ? 21.234 -19.375 6.074 1 71.25 96 LEU A O 1
ATOM 816 N N . MET A 1 97 ? 21.734 -18.453 4.18 1 69.81 97 MET A N 1
ATOM 817 C CA . MET A 1 97 ? 21.75 -17.094 4.711 1 69.81 97 MET A CA 1
ATOM 818 C C . MET A 1 97 ? 20.359 -16.5 4.746 1 69.81 97 MET A C 1
ATOM 820 O O . MET A 1 97 ? 20.047 -15.68 5.609 1 69.81 97 MET A O 1
ATOM 824 N N . ARG A 1 98 ? 19.562 -16.938 3.701 1 72.81 98 ARG A N 1
ATOM 825 C CA . ARG A 1 98 ? 18.266 -16.281 3.592 1 72.81 98 ARG A CA 1
ATOM 826 C C . ARG A 1 98 ? 17.219 -17.25 3.057 1 72.81 98 ARG A C 1
ATOM 828 O O . ARG A 1 98 ? 17.469 -17.969 2.092 1 72.81 98 ARG A O 1
ATOM 835 N N . GLU A 1 99 ? 16.203 -17.312 3.885 1 83.06 99 GLU A N 1
ATOM 836 C CA . GLU A 1 99 ? 15.078 -18.094 3.385 1 83.06 99 GLU A CA 1
ATOM 837 C C . GLU A 1 99 ? 14.461 -17.438 2.154 1 83.06 99 GLU A C 1
ATOM 839 O O . GLU A 1 99 ? 14.32 -16.219 2.102 1 83.06 99 GLU A O 1
ATOM 844 N N . SER A 1 100 ? 14.219 -18.281 1.205 1 92 100 SER A N 1
ATOM 845 C CA . SER A 1 100 ? 13.617 -17.781 -0.028 1 92 100 SER A CA 1
ATOM 846 C C . SER A 1 100 ? 12.18 -17.312 0.207 1 92 100 SER A C 1
ATOM 848 O O . SER A 1 100 ? 11.547 -17.719 1.181 1 92 100 SER A O 1
ATOM 850 N N . ILE A 1 101 ? 11.688 -16.391 -0.578 1 96.25 101 ILE A N 1
ATOM 851 C CA . ILE A 1 101 ? 10.281 -15.984 -0.574 1 96.25 101 ILE A CA 1
ATOM 852 C C . ILE A 1 101 ? 9.422 -17.094 -1.173 1 96.25 101 ILE A C 1
ATOM 854 O O . ILE A 1 101 ? 9.641 -17.516 -2.312 1 96.25 101 ILE A O 1
ATOM 858 N N . ARG A 1 102 ? 8.484 -17.562 -0.469 1 96.75 102 ARG A N 1
ATOM 859 C CA . ARG A 1 102 ? 7.668 -18.703 -0.857 1 96.75 102 ARG A CA 1
ATOM 860 C C . ARG A 1 102 ? 6.82 -18.375 -2.084 1 96.75 102 ARG A C 1
ATOM 862 O O . ARG A 1 102 ? 6.492 -17.219 -2.328 1 96.75 102 ARG A O 1
ATOM 869 N N . PRO A 1 103 ? 6.359 -19.375 -2.754 1 98.19 103 PRO A N 1
ATOM 870 C CA . PRO A 1 103 ? 5.57 -19.156 -3.969 1 98.19 103 PRO A CA 1
ATOM 871 C C . PRO A 1 103 ? 4.262 -18.422 -3.703 1 98.19 103 PRO A C 1
ATOM 873 O O . PRO A 1 103 ? 3.844 -17.594 -4.516 1 98.19 103 PRO A O 1
ATOM 876 N N . ASP A 1 104 ? 3.633 -18.75 -2.607 1 98.38 104 ASP A N 1
ATOM 877 C CA . ASP A 1 104 ? 2.369 -18.094 -2.307 1 98.38 104 ASP A CA 1
ATOM 878 C C . ASP A 1 104 ? 2.576 -16.594 -2.082 1 98.38 104 ASP A C 1
ATOM 880 O O . ASP A 1 104 ? 1.776 -15.773 -2.537 1 98.38 104 ASP A O 1
ATOM 884 N N . GLU A 1 105 ? 3.639 -16.281 -1.406 1 98.5 105 GLU A N 1
ATOM 885 C CA . GLU A 1 105 ? 3.961 -14.859 -1.211 1 98.5 105 GLU A CA 1
ATOM 886 C C . GLU A 1 105 ? 4.375 -14.203 -2.523 1 98.5 105 GLU A C 1
ATOM 888 O O . GLU A 1 105 ? 4.059 -13.039 -2.768 1 98.5 105 GLU A O 1
ATOM 893 N N . ARG A 1 106 ? 5.078 -14.891 -3.381 1 98.69 106 ARG A N 1
ATOM 894 C CA . ARG A 1 106 ? 5.434 -14.406 -4.711 1 98.69 106 ARG A CA 1
ATOM 895 C C . ARG A 1 106 ? 4.188 -14.125 -5.543 1 98.69 106 ARG A C 1
ATOM 897 O O . ARG A 1 106 ? 4.105 -13.094 -6.215 1 98.69 106 ARG A O 1
ATOM 904 N N . ILE A 1 107 ? 3.234 -14.953 -5.426 1 98.56 107 ILE A N 1
ATOM 905 C CA . ILE A 1 107 ? 1.975 -14.766 -6.137 1 98.56 107 ILE A CA 1
ATOM 906 C C . ILE A 1 107 ? 1.219 -13.578 -5.539 1 98.56 107 ILE A C 1
ATOM 908 O O . ILE A 1 107 ? 0.66 -12.758 -6.27 1 98.56 107 ILE A O 1
ATOM 912 N N . ALA A 1 108 ? 1.24 -13.469 -4.254 1 98.75 108 ALA A N 1
ATOM 913 C CA . ALA A 1 108 ? 0.52 -12.398 -3.561 1 98.75 108 ALA A CA 1
ATOM 914 C C . ALA A 1 108 ? 1.021 -11.023 -3.996 1 98.75 108 ALA A C 1
ATOM 916 O O . ALA A 1 108 ? 0.224 -10.148 -4.332 1 98.75 108 ALA A O 1
ATOM 917 N N . VAL A 1 109 ? 2.297 -10.844 -3.994 1 98.62 109 VAL A N 1
ATOM 918 C CA . VAL A 1 109 ? 2.844 -9.539 -4.355 1 98.62 109 VAL A CA 1
ATOM 919 C C . VAL A 1 109 ? 2.57 -9.25 -5.828 1 98.62 109 VAL A C 1
ATOM 921 O O . VAL A 1 109 ? 2.314 -8.109 -6.211 1 98.62 109 VAL A O 1
ATOM 924 N N . THR A 1 110 ? 2.592 -10.242 -6.66 1 98 110 THR A N 1
ATOM 925 C CA . THR A 1 110 ? 2.301 -10.094 -8.078 1 98 110 THR A CA 1
ATOM 926 C C . THR A 1 110 ? 0.846 -9.688 -8.297 1 98 110 THR A C 1
ATOM 928 O O . THR A 1 110 ? 0.562 -8.75 -9.039 1 98 110 THR A O 1
ATOM 931 N N . LEU A 1 111 ? -0.045 -10.336 -7.621 1 97.62 111 LEU A N 1
ATOM 932 C CA . LEU A 1 111 ? -1.461 -10.016 -7.77 1 97.62 111 LEU A CA 1
ATOM 933 C C . LEU A 1 111 ? -1.753 -8.594 -7.281 1 97.62 111 LEU A C 1
ATOM 935 O O . LEU A 1 111 ? -2.549 -7.879 -7.891 1 97.62 111 LEU A O 1
ATOM 939 N N . ARG A 1 112 ? -1.133 -8.258 -6.16 1 97.81 112 ARG A N 1
ATOM 940 C CA . ARG A 1 112 ? -1.337 -6.902 -5.66 1 97.81 112 ARG A CA 1
ATOM 941 C C . ARG A 1 112 ? -0.834 -5.867 -6.664 1 97.81 112 ARG A C 1
ATOM 943 O O . ARG A 1 112 ? -1.486 -4.844 -6.887 1 97.81 112 ARG A O 1
ATOM 950 N N . CYS A 1 113 ? 0.25 -6.145 -7.211 1 95.88 113 CYS A N 1
ATOM 951 C CA . CYS A 1 113 ? 0.812 -5.277 -8.242 1 95.88 113 CYS A CA 1
ATOM 952 C C . CYS A 1 113 ? -0.154 -5.121 -9.406 1 95.88 113 CYS A C 1
ATOM 954 O O . CYS A 1 113 ? -0.464 -4.004 -9.82 1 95.88 113 CYS A O 1
ATOM 956 N N . LEU A 1 114 ? -0.654 -6.176 -9.859 1 92.81 114 LEU A N 1
ATOM 957 C CA . LEU A 1 114 ? -1.524 -6.172 -11.031 1 92.81 114 LEU A CA 1
ATOM 958 C C . LEU A 1 114 ? -2.879 -5.559 -10.703 1 92.81 114 LEU A C 1
ATOM 960 O O . LEU A 1 114 ? -3.498 -4.91 -11.547 1 92.81 114 LEU A O 1
ATOM 964 N N . ALA A 1 115 ? -3.365 -5.797 -9.523 1 93.12 115 ALA A N 1
ATOM 965 C CA . ALA A 1 115 ? -4.684 -5.328 -9.109 1 93.12 115 ALA A CA 1
ATOM 966 C C . ALA A 1 115 ? -4.703 -3.809 -8.961 1 93.12 115 ALA A C 1
ATOM 968 O O . ALA A 1 115 ? -5.738 -3.17 -9.18 1 93.12 115 ALA A O 1
ATOM 969 N N . THR A 1 116 ? -3.6 -3.232 -8.531 1 91.06 116 THR A N 1
ATOM 970 C CA . THR A 1 116 ? -3.629 -1.833 -8.125 1 91.06 116 THR A CA 1
ATOM 971 C C . THR A 1 116 ? -2.76 -0.98 -9.039 1 91.06 116 THR A C 1
ATOM 973 O O . THR A 1 116 ? -2.902 0.243 -9.086 1 91.06 116 THR A O 1
ATOM 976 N N . GLY A 1 117 ? -1.767 -1.618 -9.648 1 88.5 117 GLY A N 1
ATOM 977 C CA . GLY A 1 117 ? -0.809 -0.86 -10.438 1 88.5 117 GLY A CA 1
ATOM 978 C C . GLY A 1 117 ? 0.229 -0.147 -9.594 1 88.5 117 GLY A C 1
ATOM 979 O O . GLY A 1 117 ? 0.882 0.788 -10.062 1 88.5 117 GLY A O 1
ATOM 980 N N . GLU A 1 118 ? 0.364 -0.502 -8.422 1 91.06 118 GLU A N 1
ATOM 981 C CA . GLU A 1 118 ? 1.369 0.091 -7.543 1 91.06 118 GLU A CA 1
ATOM 982 C C . GLU A 1 118 ? 2.779 -0.177 -8.062 1 91.06 118 GLU A C 1
ATOM 984 O O . GLU A 1 118 ? 3.059 -1.256 -8.586 1 91.06 118 GLU A O 1
ATOM 989 N N . THR A 1 119 ? 3.662 0.811 -7.828 1 91.5 119 THR A N 1
ATOM 990 C CA . THR A 1 119 ? 5.055 0.649 -8.234 1 91.5 119 THR A CA 1
ATOM 991 C C . THR A 1 119 ? 5.758 -0.387 -7.363 1 91.5 119 THR A C 1
ATOM 993 O O . THR A 1 119 ? 5.332 -0.65 -6.238 1 91.5 119 THR A O 1
ATOM 996 N N . PHE A 1 120 ? 6.844 -0.887 -7.891 1 94 120 PHE A N 1
ATOM 997 C CA . PHE A 1 120 ? 7.637 -1.83 -7.109 1 94 120 PHE A CA 1
ATOM 998 C C . PHE A 1 120 ? 8.172 -1.172 -5.844 1 94 120 PHE A C 1
ATOM 1000 O O . PHE A 1 120 ? 8.227 -1.804 -4.789 1 94 120 PHE A O 1
ATOM 1007 N N . LYS A 1 121 ? 8.453 0.077 -5.977 1 93.94 121 LYS A N 1
ATOM 1008 C CA . LYS A 1 121 ? 8.945 0.834 -4.832 1 93.94 121 LYS A CA 1
ATOM 1009 C C . LYS A 1 121 ? 7.887 0.932 -3.736 1 93.94 121 LYS A C 1
ATOM 1011 O O . LYS A 1 121 ? 8.188 0.738 -2.557 1 93.94 121 LYS A O 1
ATOM 1016 N N . SER A 1 122 ? 6.734 1.218 -4.129 1 94.94 122 SER A N 1
ATOM 1017 C CA . SER A 1 122 ? 5.645 1.315 -3.162 1 94.94 122 SER A CA 1
ATOM 1018 C C . SER A 1 122 ? 5.359 -0.034 -2.514 1 94.94 122 SER A C 1
ATOM 1020 O O . SER A 1 122 ? 5.176 -0.118 -1.297 1 94.94 122 SER A O 1
ATOM 1022 N N . LEU A 1 123 ? 5.398 -1.066 -3.264 1 97.62 123 LEU A N 1
ATOM 1023 C CA . LEU A 1 123 ? 5.105 -2.408 -2.773 1 97.62 123 LEU A CA 1
ATOM 1024 C C . LEU A 1 123 ? 6.195 -2.887 -1.816 1 97.62 123 LEU A C 1
ATOM 1026 O O . LEU A 1 123 ? 5.934 -3.705 -0.932 1 97.62 123 LEU A O 1
ATOM 1030 N N . GLU A 1 124 ? 7.375 -2.367 -1.987 1 98.06 124 GLU A N 1
ATOM 1031 C CA . GLU A 1 124 ? 8.5 -2.705 -1.123 1 98.06 124 GLU A CA 1
ATOM 1032 C C . GLU A 1 124 ? 8.164 -2.469 0.345 1 98.06 124 GLU A C 1
ATOM 1034 O O . GLU A 1 124 ? 8.492 -3.289 1.204 1 98.06 124 GLU A O 1
ATOM 1039 N N . TYR A 1 125 ? 7.445 -1.443 0.588 1 97.75 125 TYR A N 1
ATOM 1040 C CA . TYR A 1 125 ? 7.16 -1.028 1.957 1 97.75 125 TYR A CA 1
ATOM 1041 C C . TYR A 1 125 ? 6.113 -1.936 2.596 1 97.75 125 TYR A C 1
ATOM 1043 O O . TYR A 1 125 ? 6.227 -2.293 3.77 1 97.75 125 TYR A O 1
ATOM 1051 N N . SER A 1 126 ? 5.145 -2.373 1.862 1 97.75 126 SER A N 1
ATOM 1052 C CA . SER A 1 126 ? 4.074 -3.182 2.436 1 97.75 126 SER A CA 1
ATOM 1053 C C . SER A 1 126 ? 4.484 -4.645 2.547 1 97.75 126 SER A C 1
ATOM 1055 O O . SER A 1 126 ? 4.238 -5.289 3.568 1 97.75 126 SER A O 1
ATOM 1057 N N . PHE A 1 127 ? 5.184 -5.129 1.559 1 98.44 127 PHE A N 1
ATOM 1058 C CA . PHE A 1 127 ? 5.531 -6.547 1.537 1 98.44 127 PHE A CA 1
ATOM 1059 C C . PHE A 1 127 ? 6.879 -6.785 2.203 1 98.44 127 PHE A C 1
ATOM 1061 O O . PHE A 1 127 ? 7.227 -7.922 2.525 1 98.44 127 PHE A O 1
ATOM 1068 N N . ARG A 1 128 ? 7.633 -5.723 2.326 1 97.5 128 ARG A N 1
ATOM 1069 C CA . ARG A 1 128 ? 8.977 -5.793 2.895 1 97.5 128 ARG A CA 1
ATOM 1070 C C . ARG A 1 128 ? 9.859 -6.742 2.092 1 97.5 128 ARG A C 1
ATOM 1072 O O . ARG A 1 128 ? 10.523 -7.609 2.658 1 97.5 128 ARG A O 1
ATOM 1079 N N . ILE A 1 129 ? 9.727 -6.637 0.813 1 96.62 129 ILE A N 1
ATOM 1080 C CA . ILE A 1 129 ? 10.57 -7.23 -0.219 1 96.62 129 ILE A CA 1
ATOM 1081 C C . ILE A 1 129 ? 11.211 -6.129 -1.059 1 96.62 129 ILE A C 1
ATOM 1083 O O . ILE A 1 129 ? 10.539 -5.168 -1.45 1 96.62 129 ILE A O 1
ATOM 1087 N N . SER A 1 130 ? 12.562 -6.238 -1.181 1 94.25 130 SER A N 1
ATOM 1088 C CA . SER A 1 130 ? 13.234 -5.184 -1.932 1 94.25 130 SER A CA 1
ATOM 1089 C C . SER A 1 130 ? 12.633 -5.027 -3.324 1 94.25 130 SER A C 1
ATOM 1091 O O . SER A 1 130 ? 12.234 -6.016 -3.949 1 94.25 130 SER A O 1
ATOM 1093 N N . ARG A 1 131 ? 12.609 -3.826 -3.805 1 94.38 131 ARG A N 1
ATOM 1094 C CA . ARG A 1 131 ? 12.008 -3.512 -5.098 1 94.38 131 ARG A CA 1
ATOM 1095 C C . ARG A 1 131 ? 12.664 -4.312 -6.215 1 94.38 131 ARG A C 1
ATOM 1097 O O . ARG A 1 131 ? 12 -4.711 -7.172 1 94.38 131 ARG A O 1
ATOM 1104 N N . THR A 1 132 ? 13.93 -4.52 -6.133 1 91.81 132 THR A N 1
ATOM 1105 C CA . THR A 1 132 ? 14.633 -5.305 -7.141 1 91.81 132 THR A CA 1
ATOM 1106 C C . THR A 1 132 ? 14.125 -6.746 -7.156 1 91.81 132 THR A C 1
ATOM 1108 O O . THR A 1 132 ? 13.891 -7.316 -8.227 1 91.81 132 THR A O 1
ATOM 1111 N N . CYS A 1 133 ? 13.914 -7.258 -5.957 1 95.12 133 CYS A N 1
ATOM 1112 C CA . CYS A 1 133 ? 13.383 -8.609 -5.855 1 95.12 133 CYS A CA 1
ATOM 1113 C C . CYS A 1 133 ? 11.938 -8.672 -6.332 1 95.12 133 CYS A C 1
ATOM 1115 O O . CYS A 1 133 ? 11.547 -9.602 -7.031 1 95.12 133 CYS A O 1
ATOM 1117 N N . ILE A 1 134 ? 11.188 -7.633 -6.023 1 97.19 134 ILE A N 1
ATOM 1118 C CA . ILE A 1 134 ? 9.797 -7.582 -6.465 1 97.19 134 ILE A CA 1
ATOM 1119 C C . ILE A 1 134 ? 9.734 -7.582 -7.992 1 97.19 134 ILE A C 1
ATOM 1121 O O . ILE A 1 134 ? 8.914 -8.289 -8.586 1 97.19 134 ILE A O 1
ATOM 1125 N N . SER A 1 135 ? 10.57 -6.844 -8.586 1 94.56 135 SER A N 1
ATOM 1126 C CA . SER A 1 135 ? 10.625 -6.789 -10.047 1 94.56 135 SER A CA 1
ATOM 1127 C C . SER A 1 135 ? 10.82 -8.18 -10.641 1 94.56 135 SER A C 1
ATOM 1129 O O . SER A 1 135 ? 10.055 -8.602 -11.508 1 94.56 135 SER A O 1
ATOM 1131 N N . SER A 1 136 ? 11.727 -8.859 -10.148 1 95.25 136 SER A N 1
ATOM 1132 C CA . SER A 1 136 ? 12.008 -10.203 -10.641 1 95.25 136 SER A CA 1
ATOM 1133 C C . SER A 1 136 ? 10.836 -11.148 -10.367 1 95.25 136 SER A C 1
ATOM 1135 O O . SER A 1 136 ? 10.477 -11.953 -11.227 1 95.25 136 SER A O 1
ATOM 1137 N N . ILE A 1 137 ? 10.328 -11.008 -9.219 1 97.31 137 ILE A N 1
ATOM 1138 C CA . ILE A 1 137 ? 9.234 -11.883 -8.812 1 97.31 137 ILE A CA 1
ATOM 1139 C C . ILE A 1 137 ? 8.031 -11.672 -9.734 1 97.31 137 ILE A C 1
ATOM 1141 O O . ILE A 1 137 ? 7.441 -12.633 -10.227 1 97.31 137 ILE A O 1
ATOM 1145 N N . VAL A 1 138 ? 7.695 -10.445 -9.953 1 97.06 138 VAL A N 1
ATOM 1146 C CA . VAL A 1 138 ? 6.512 -10.125 -10.742 1 97.06 138 VAL A CA 1
ATOM 1147 C C . VAL A 1 138 ? 6.699 -10.609 -12.172 1 97.06 138 VAL A C 1
ATOM 1149 O O . VAL A 1 138 ? 5.801 -11.227 -12.75 1 97.06 138 VAL A O 1
ATOM 1152 N N . VAL A 1 139 ? 7.84 -10.422 -12.742 1 94.56 139 VAL A N 1
ATOM 1153 C CA . VAL A 1 139 ? 8.117 -10.836 -14.117 1 94.56 139 VAL A CA 1
ATOM 1154 C C . VAL A 1 139 ? 8.055 -12.359 -14.219 1 94.56 139 VAL A C 1
ATOM 1156 O O . VAL A 1 139 ? 7.344 -12.898 -15.07 1 94.56 139 VAL A O 1
ATOM 1159 N N . GLU A 1 140 ? 8.711 -13.016 -13.336 1 96.62 140 GLU A N 1
ATOM 1160 C CA . GLU A 1 140 ? 8.758 -14.477 -13.344 1 96.62 140 GLU A CA 1
ATOM 1161 C C . GLU A 1 140 ? 7.367 -15.07 -13.133 1 96.62 140 GLU A C 1
ATOM 1163 O O . GLU A 1 140 ? 6.992 -16.031 -13.805 1 96.62 140 GLU A O 1
ATOM 1168 N N . THR A 1 141 ? 6.668 -14.523 -12.203 1 97.69 141 THR A N 1
ATOM 1169 C CA . THR A 1 141 ? 5.34 -15.023 -11.867 1 97.69 141 THR A CA 1
ATOM 1170 C C . THR A 1 141 ? 4.371 -14.812 -13.023 1 97.69 141 THR A C 1
ATOM 1172 O O . THR A 1 141 ? 3.598 -15.711 -13.367 1 97.69 141 THR A O 1
ATOM 1175 N N . CYS A 1 142 ? 4.402 -13.648 -13.617 1 95.69 142 CYS A N 1
ATOM 1176 C CA . CYS A 1 142 ? 3.545 -13.391 -14.766 1 95.69 142 CYS A CA 1
ATOM 1177 C C . CYS A 1 142 ? 3.859 -14.344 -15.914 1 95.69 142 CYS A C 1
ATOM 1179 O O . CYS A 1 142 ? 2.951 -14.867 -16.562 1 95.69 142 CYS A O 1
ATOM 1181 N N . GLN A 1 143 ? 5.117 -14.562 -16.172 1 94.56 143 GLN A N 1
ATOM 1182 C CA . GLN A 1 143 ? 5.527 -15.5 -17.203 1 94.56 143 GLN A CA 1
ATOM 1183 C C . GLN A 1 143 ? 4.988 -16.906 -16.938 1 94.56 143 GLN A C 1
ATOM 1185 O O . GLN A 1 143 ? 4.473 -17.562 -17.828 1 94.56 143 GLN A O 1
ATOM 1190 N N . ALA A 1 144 ? 5.113 -17.312 -15.711 1 96.06 144 ALA A N 1
ATOM 1191 C CA . ALA A 1 144 ? 4.648 -18.641 -15.32 1 96.06 144 ALA A CA 1
ATOM 1192 C C . ALA A 1 144 ? 3.131 -18.75 -15.453 1 96.06 144 ALA A C 1
ATOM 1194 O O . ALA A 1 144 ? 2.617 -19.719 -16 1 96.06 144 ALA A O 1
ATOM 1195 N N . ILE A 1 145 ? 2.406 -17.734 -14.93 1 94.31 145 ILE A N 1
ATOM 1196 C CA . ILE A 1 145 ? 0.949 -17.734 -14.992 1 94.31 145 ILE A CA 1
ATOM 1197 C C . ILE A 1 145 ? 0.491 -17.781 -16.453 1 94.31 145 ILE A C 1
ATOM 1199 O O . ILE A 1 145 ? -0.352 -18.609 -16.812 1 94.31 145 ILE A O 1
ATOM 1203 N N . PHE A 1 146 ? 1.049 -16.984 -17.219 1 91.19 146 PHE A N 1
ATOM 1204 C CA . PHE A 1 146 ? 0.66 -16.891 -18.625 1 91.19 146 PHE A CA 1
ATOM 1205 C C . PHE A 1 146 ? 1.027 -18.156 -19.375 1 91.19 146 PHE A C 1
ATOM 1207 O O . PHE A 1 146 ? 0.234 -18.672 -20.172 1 91.19 146 PHE A O 1
ATOM 1214 N N . GLY A 1 147 ? 2.186 -18.641 -19.156 1 91.94 147 GLY A N 1
ATOM 1215 C CA . GLY A 1 147 ? 2.66 -19.844 -19.844 1 91.94 147 GLY A CA 1
ATOM 1216 C C . GLY A 1 147 ? 1.872 -21.078 -19.484 1 91.94 147 GLY A C 1
ATOM 1217 O O . GLY A 1 147 ? 1.598 -21.922 -20.344 1 91.94 147 GLY A O 1
ATOM 1218 N N . ILE A 1 148 ? 1.504 -21.219 -18.25 1 93.62 148 ILE A N 1
ATOM 1219 C CA . ILE A 1 148 ? 0.882 -22.453 -17.766 1 93.62 148 ILE A CA 1
ATOM 1220 C C . ILE A 1 148 ? -0.631 -22.375 -17.938 1 93.62 148 ILE A C 1
ATOM 1222 O O . ILE A 1 148 ? -1.265 -23.344 -18.359 1 93.62 148 ILE A O 1
ATOM 1226 N N . LEU A 1 149 ? -1.199 -21.219 -17.672 1 91.88 149 LEU A N 1
ATOM 1227 C CA . LEU A 1 149 ? -2.654 -21.125 -17.656 1 91.88 149 LEU A CA 1
ATOM 1228 C C . LEU A 1 149 ? -3.178 -20.5 -18.938 1 91.88 149 LEU A C 1
ATOM 1230 O O . LEU A 1 149 ? -4.359 -20.625 -19.266 1 91.88 149 LEU A O 1
ATOM 1234 N N . GLY A 1 150 ? -2.4 -19.781 -19.609 1 88.69 150 GLY A N 1
ATOM 1235 C CA . GLY A 1 150 ? -2.799 -19.094 -20.828 1 88.69 150 GLY A CA 1
ATOM 1236 C C . GLY A 1 150 ? -3.488 -20 -21.828 1 88.69 150 GLY A C 1
ATOM 1237 O O . GLY A 1 150 ? -4.613 -19.719 -22.25 1 88.69 150 GLY A O 1
ATOM 1238 N N . PRO A 1 151 ? -2.898 -21.047 -22.234 1 87 151 PRO A N 1
ATOM 1239 C CA . PRO A 1 151 ? -3.461 -21.953 -23.234 1 87 151 PRO A CA 1
ATOM 1240 C C . PRO A 1 151 ? -4.828 -22.5 -22.844 1 87 151 PRO A C 1
ATOM 1242 O O . PRO A 1 151 ? -5.668 -22.766 -23.703 1 87 151 PRO A O 1
ATOM 1245 N N . ARG A 1 152 ? -5.035 -22.578 -21.609 1 82.19 152 ARG A N 1
ATOM 1246 C CA . ARG A 1 152 ? -6.266 -23.188 -21.125 1 82.19 152 ARG A CA 1
ATOM 1247 C C . ARG A 1 152 ? -7.363 -22.141 -20.938 1 82.19 152 ARG A C 1
ATOM 1249 O O . ARG A 1 152 ? -8.531 -22.406 -21.234 1 82.19 152 ARG A O 1
ATOM 1256 N N . TYR A 1 153 ? -7.023 -20.953 -20.531 1 81.81 153 TYR A N 1
ATOM 1257 C CA . TYR A 1 153 ? -8.062 -20.062 -20.031 1 81.81 153 TYR A CA 1
ATOM 1258 C C . TYR A 1 153 ? -8.188 -18.828 -20.922 1 81.81 153 TYR A C 1
ATOM 1260 O O . TYR A 1 153 ? -9.148 -18.062 -20.797 1 81.81 153 TYR A O 1
ATOM 1268 N N . LEU A 1 154 ? -7.316 -18.547 -21.719 1 76.06 154 LEU A N 1
ATOM 1269 C CA . LEU A 1 154 ? -7.414 -17.344 -22.547 1 76.06 154 LEU A CA 1
ATOM 1270 C C . LEU A 1 154 ? -8.336 -17.578 -23.734 1 76.06 154 LEU A C 1
ATOM 1272 O O . LEU A 1 154 ? -9.062 -16.672 -24.156 1 76.06 154 LEU A O 1
ATOM 1276 N N . ASN A 1 155 ? -8.219 -18.688 -24.422 1 67.25 155 ASN A N 1
ATOM 1277 C CA . ASN A 1 155 ? -8.984 -18.938 -25.641 1 67.25 155 ASN A CA 1
ATOM 1278 C C . ASN A 1 155 ? -10.25 -19.734 -25.359 1 67.25 155 ASN A C 1
ATOM 1280 O O . ASN A 1 155 ? -10.984 -20.094 -26.281 1 67.25 155 ASN A O 1
ATOM 1284 N N . THR A 1 156 ? -10.375 -20.094 -24.141 1 58.34 156 THR A N 1
ATOM 1285 C CA . THR A 1 156 ? -11.555 -20.922 -23.953 1 58.34 156 THR A CA 1
ATOM 1286 C C . THR A 1 156 ? -12.797 -20.062 -23.734 1 58.34 156 THR A C 1
ATOM 1288 O O . THR A 1 156 ? -12.812 -19.188 -22.875 1 58.34 156 THR A O 1
ATOM 1291 N N . PRO A 1 157 ? -13.602 -19.922 -24.797 1 52.62 157 PRO A N 1
ATOM 1292 C CA . PRO A 1 157 ? -14.922 -19.359 -24.516 1 52.62 157 PRO A CA 1
ATOM 1293 C C . PRO A 1 157 ? -15.469 -19.781 -23.141 1 52.62 157 PRO A C 1
ATOM 1295 O O . PRO A 1 157 ? -15.953 -20.906 -23 1 52.62 157 PRO A O 1
ATOM 1298 N N . SER A 1 158 ? -14.609 -19.891 -22.25 1 50.81 158 SER A N 1
ATOM 1299 C CA . SER A 1 158 ? -15.102 -20.594 -21.078 1 50.81 158 SER A CA 1
ATOM 1300 C C . SER A 1 158 ? -16.406 -19.984 -20.578 1 50.81 158 SER A C 1
ATOM 1302 O O . SER A 1 158 ? -16.5 -18.766 -20.391 1 50.81 158 SER A O 1
ATOM 1304 N N . SER A 1 159 ? -17.406 -20.438 -20.984 1 51.97 159 SER A N 1
ATOM 1305 C CA . SER A 1 159 ? -18.781 -20.234 -20.547 1 51.97 159 SER A CA 1
ATOM 1306 C C . SER A 1 159 ? -18.844 -19.953 -19.047 1 51.97 159 SER A C 1
ATOM 1308 O O . SER A 1 159 ? -19.875 -19.531 -18.531 1 51.97 159 SER A O 1
ATOM 1310 N N . GLN A 1 160 ? -17.891 -20.547 -18.25 1 55.88 160 GLN A N 1
ATOM 1311 C CA . GLN A 1 160 ? -18.297 -20.562 -16.844 1 55.88 160 GLN A CA 1
ATOM 1312 C C . GLN A 1 160 ? -17.812 -19.297 -16.125 1 55.88 160 GLN A C 1
ATOM 1314 O O . GLN A 1 160 ? -16.625 -18.984 -16.141 1 55.88 160 GLN A O 1
ATOM 1319 N N . GLU A 1 161 ? -18.688 -18.469 -15.883 1 60.44 161 GLU A N 1
ATOM 1320 C CA . GLU A 1 161 ? -18.609 -17.328 -14.977 1 60.44 161 GLU A CA 1
ATOM 1321 C C . GLU A 1 161 ? -17.547 -17.547 -13.906 1 60.44 161 GLU A C 1
ATOM 1323 O O . GLU A 1 161 ? -16.891 -16.594 -13.477 1 60.44 161 GLU A O 1
ATOM 1328 N N . GLU A 1 162 ? -17.188 -18.938 -13.789 1 62.72 162 GLU A N 1
ATOM 1329 C CA . GLU A 1 162 ? -16.359 -19.281 -12.633 1 62.72 162 GLU A CA 1
ATOM 1330 C C . GLU A 1 162 ? -14.906 -18.875 -12.844 1 62.72 162 GLU A C 1
ATOM 1332 O O . GLU A 1 162 ? -14.195 -18.562 -11.891 1 62.72 162 GLU A O 1
ATOM 1337 N N . TRP A 1 163 ? -14.555 -18.547 -14.156 1 74.56 163 TRP A N 1
ATOM 1338 C CA . TRP A 1 163 ? -13.125 -18.328 -14.336 1 74.56 163 TRP A CA 1
ATOM 1339 C C . TRP A 1 163 ? -12.859 -16.938 -14.914 1 74.56 163 TRP A C 1
ATOM 1341 O O . TRP A 1 163 ? -11.766 -16.656 -15.414 1 74.56 163 TRP A O 1
ATOM 1351 N N . GLU A 1 164 ? -13.805 -16.172 -14.758 1 80.25 164 GLU A N 1
ATOM 1352 C CA . GLU A 1 164 ? -13.703 -14.828 -15.305 1 80.25 164 GLU A CA 1
ATOM 1353 C C . GLU A 1 164 ? -12.57 -14.047 -14.633 1 80.25 164 GLU A C 1
ATOM 1355 O O . GLU A 1 164 ? -11.836 -13.32 -15.305 1 80.25 164 GLU A O 1
ATOM 1360 N N . SER A 1 165 ? -12.422 -14.234 -13.383 1 82.56 165 SER A N 1
ATOM 1361 C CA . SER A 1 165 ? -11.383 -13.5 -12.672 1 82.56 165 SER A CA 1
ATOM 1362 C C . SER A 1 165 ? -9.992 -13.961 -13.109 1 82.56 165 SER A C 1
ATOM 1364 O O . SER A 1 165 ? -9.078 -13.141 -13.227 1 82.56 165 SER A O 1
ATOM 1366 N N . VAL A 1 166 ? -9.914 -15.172 -13.422 1 83.81 166 VAL A N 1
ATOM 1367 C CA . VAL A 1 166 ? -8.633 -15.711 -13.859 1 83.81 166 VAL A CA 1
ATOM 1368 C C . VAL A 1 166 ? -8.336 -15.242 -15.281 1 83.81 166 VAL A C 1
ATOM 1370 O O . VAL A 1 166 ? -7.195 -14.883 -15.602 1 83.81 166 VAL A O 1
ATOM 1373 N N . ALA A 1 167 ? -9.336 -15.227 -16.016 1 84.88 167 ALA A N 1
ATOM 1374 C CA . ALA A 1 167 ? -9.172 -14.742 -17.391 1 84.88 167 ALA A CA 1
ATOM 1375 C C . ALA A 1 167 ? -8.734 -13.281 -17.391 1 84.88 167 ALA A C 1
ATOM 1377 O O . ALA A 1 167 ? -7.859 -12.891 -18.172 1 84.88 167 ALA A O 1
ATOM 1378 N N . GLN A 1 168 ? -9.336 -12.547 -16.562 1 86 168 GLN A N 1
ATOM 1379 C CA . GLN A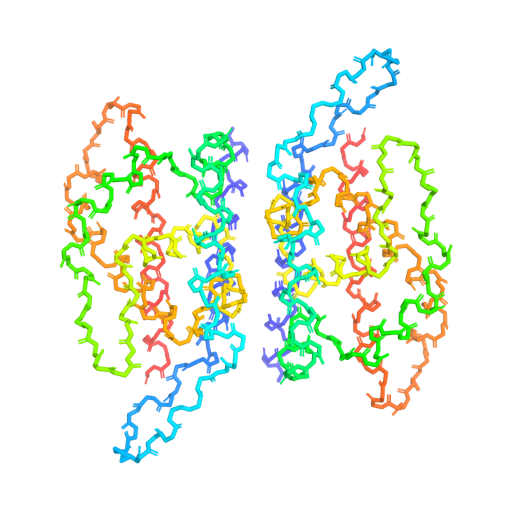 1 168 ? -8.969 -11.141 -16.438 1 86 168 GLN A CA 1
ATOM 1380 C C . GLN A 1 168 ? -7.531 -10.992 -15.953 1 86 168 GLN A C 1
ATOM 1382 O O . GLN A 1 168 ? -6.793 -10.133 -16.438 1 86 168 GLN A O 1
ATOM 1387 N N . LEU A 1 169 ? -7.191 -11.805 -15.023 1 88.62 169 LEU A N 1
ATOM 1388 C CA . LEU A 1 169 ? -5.82 -11.805 -14.523 1 88.62 169 LEU A CA 1
ATOM 1389 C C . LEU A 1 169 ? -4.832 -12.102 -15.641 1 88.62 169 LEU A C 1
ATOM 1391 O O . LEU A 1 169 ? -3.791 -11.453 -15.75 1 88.62 169 LEU A O 1
ATOM 1395 N N . LEU A 1 170 ? -5.176 -13.039 -16.484 1 89.06 170 LEU A N 1
ATOM 1396 C CA . LEU A 1 170 ? -4.305 -13.43 -17.594 1 89.06 170 LEU A CA 1
ATOM 1397 C C . LEU A 1 170 ? -4.137 -12.289 -18.578 1 89.06 170 LEU A C 1
ATOM 1399 O O . LEU A 1 170 ? -3.037 -12.055 -19.078 1 89.06 170 LEU A O 1
ATOM 1403 N N . LYS A 1 171 ? -5.199 -11.625 -18.766 1 86.62 171 LYS A N 1
ATOM 1404 C CA . LYS A 1 171 ? -5.141 -10.477 -19.672 1 86.62 171 LYS A CA 1
ATOM 1405 C C . LYS A 1 171 ? -4.234 -9.383 -19.109 1 86.62 171 LYS A C 1
ATOM 1407 O O . LYS A 1 171 ? -3.393 -8.836 -19.828 1 86.62 171 LYS A O 1
ATOM 1412 N N . VAL A 1 172 ? -4.363 -9.141 -17.875 1 88.06 172 VAL A N 1
ATOM 1413 C CA . VAL A 1 172 ? -3.576 -8.102 -17.234 1 88.06 172 VAL A CA 1
ATOM 1414 C C . VAL A 1 172 ? -2.111 -8.523 -17.156 1 88.06 172 VAL A C 1
ATOM 1416 O O . VAL A 1 172 ? -1.21 -7.723 -17.406 1 88.06 172 VAL A O 1
ATOM 1419 N N . ALA A 1 173 ? -1.899 -9.727 -16.828 1 89 173 ALA A N 1
ATOM 1420 C CA . ALA A 1 173 ? -0.54 -10.258 -16.781 1 89 173 ALA A CA 1
ATOM 1421 C C . ALA A 1 173 ? 0.13 -10.172 -18.141 1 89 173 ALA A C 1
ATOM 1423 O O . ALA A 1 173 ? 1.312 -9.836 -18.25 1 89 173 ALA A O 1
ATOM 1424 N N . GLY A 1 174 ? -0.614 -10.516 -19.125 1 87.12 174 GLY A N 1
ATOM 1425 C CA . GLY A 1 174 ? -0.103 -10.398 -20.484 1 87.12 174 GLY A CA 1
ATOM 1426 C C . GLY A 1 174 ? 0.253 -8.977 -20.859 1 87.12 174 GLY A C 1
ATOM 1427 O O . GLY A 1 174 ? 1.301 -8.742 -21.469 1 87.12 174 GLY A O 1
ATOM 1428 N N . THR A 1 175 ? -0.607 -8.102 -20.562 1 86.44 175 THR A N 1
ATOM 1429 C CA . THR A 1 175 ? -0.356 -6.688 -20.828 1 86.44 175 THR A CA 1
ATOM 1430 C C . THR A 1 175 ? 0.884 -6.207 -20.094 1 86.44 175 THR A C 1
ATOM 1432 O O . THR A 1 175 ? 1.716 -5.492 -20.656 1 86.44 175 THR A O 1
ATOM 1435 N N . PHE A 1 176 ? 0.96 -6.602 -18.922 1 87.12 176 PHE A N 1
ATOM 1436 C CA . PHE A 1 176 ? 2.127 -6.254 -18.125 1 87.12 176 PHE A CA 1
ATOM 1437 C C . PHE A 1 176 ? 3.406 -6.754 -18.781 1 87.12 176 PHE A C 1
ATOM 1439 O O . PHE A 1 176 ? 4.387 -6.016 -18.891 1 87.12 176 PHE A O 1
ATOM 1446 N N . GLN A 1 177 ? 3.387 -7.938 -19.203 1 85.12 177 GLN A N 1
ATOM 1447 C CA . GLN A 1 177 ? 4.562 -8.539 -19.828 1 85.12 177 GLN A CA 1
ATOM 1448 C C . GLN A 1 177 ? 4.965 -7.785 -21.078 1 85.12 177 GLN A C 1
ATOM 1450 O O . GLN A 1 177 ? 6.148 -7.52 -21.312 1 85.12 177 GLN A O 1
ATOM 1455 N N . THR A 1 178 ? 4.004 -7.469 -21.797 1 84.69 178 THR A N 1
ATOM 1456 C CA . THR A 1 178 ? 4.258 -6.75 -23.031 1 84.69 178 THR A CA 1
ATOM 1457 C C . THR A 1 178 ? 4.863 -5.379 -22.75 1 84.69 178 THR A C 1
ATOM 1459 O O . THR A 1 178 ? 5.848 -4.988 -23.375 1 84.69 178 THR A O 1
ATOM 1462 N N . GLU A 1 179 ? 4.301 -4.758 -21.844 1 82.25 179 GLU A N 1
ATOM 1463 C CA . GLU A 1 179 ? 4.793 -3.432 -21.484 1 82.25 179 GLU A CA 1
ATOM 1464 C C . GLU A 1 179 ? 6.188 -3.508 -20.875 1 82.25 179 GLU A C 1
ATOM 1466 O O . GLU A 1 179 ? 7.035 -2.65 -21.125 1 82.25 179 GLU A O 1
ATOM 1471 N N . TYR A 1 180 ? 6.352 -4.465 -20.156 1 81.12 180 TYR A N 1
ATOM 1472 C CA . TYR A 1 180 ? 7.645 -4.66 -19.516 1 81.12 180 TYR A CA 1
ATOM 1473 C C . TYR A 1 180 ? 8.727 -4.961 -20.547 1 81.12 180 TYR A C 1
ATOM 1475 O O . TYR A 1 180 ? 9.828 -4.422 -20.469 1 81.12 180 TYR A O 1
ATOM 1483 N N . GLU A 1 181 ? 8.422 -5.73 -21.438 1 81.81 181 GLU A N 1
ATOM 1484 C CA . GLU A 1 181 ? 9.359 -6.086 -22.5 1 81.81 181 GLU A CA 1
ATOM 1485 C C . GLU A 1 181 ? 9.688 -4.879 -23.375 1 81.81 181 GLU A C 1
ATOM 1487 O O . GLU A 1 181 ? 10.836 -4.691 -23.781 1 81.81 181 GLU A O 1
ATOM 1492 N N . LEU A 1 182 ? 8.68 -4.156 -23.641 1 77.06 182 LEU A N 1
ATOM 1493 C CA . LEU A 1 182 ? 8.867 -2.938 -24.406 1 77.06 182 LEU A CA 1
ATOM 1494 C C . LEU A 1 182 ? 9.781 -1.961 -23.672 1 77.06 182 LEU A C 1
ATOM 1496 O O . LEU A 1 182 ? 10.633 -1.314 -24.297 1 77.06 182 LEU A O 1
ATOM 1500 N N . TRP A 1 183 ? 9.531 -1.947 -22.484 1 70.94 183 TRP A N 1
ATOM 1501 C CA . TRP A 1 183 ? 10.336 -1.06 -21.656 1 70.94 183 TRP A CA 1
ATOM 1502 C C . TRP A 1 183 ? 11.781 -1.534 -21.594 1 70.94 183 TRP A C 1
ATOM 1504 O O . TRP A 1 183 ? 12.711 -0.736 -21.75 1 70.94 183 TRP A O 1
ATOM 1514 N N . MET A 1 184 ? 11.992 -2.742 -21.391 1 73 184 MET A N 1
ATOM 1515 C CA . MET A 1 184 ? 13.336 -3.314 -21.328 1 73 184 MET A CA 1
ATOM 1516 C C . MET A 1 184 ? 14.023 -3.215 -22.688 1 73 184 MET A C 1
ATOM 1518 O O . MET A 1 184 ? 15.242 -3.049 -22.766 1 73 184 MET A O 1
ATOM 1522 N N . GLY A 1 185 ? 13.273 -3.492 -23.703 1 68.88 185 GLY A N 1
ATOM 1523 C CA . GLY A 1 185 ? 13.812 -3.348 -25.047 1 68.88 185 GLY A CA 1
ATOM 1524 C C . GLY A 1 185 ? 14.242 -1.927 -25.375 1 68.88 185 GLY A C 1
ATOM 1525 O O . GLY A 1 185 ? 15.203 -1.713 -26.109 1 68.88 185 GLY A O 1
ATOM 1526 N N . ARG A 1 186 ? 13.547 -1.054 -24.906 1 62.09 186 ARG A N 1
ATOM 1527 C CA . ARG A 1 186 ? 13.898 0.345 -25.141 1 62.09 186 ARG A CA 1
ATOM 1528 C C . ARG A 1 186 ? 15.133 0.741 -24.328 1 62.09 186 ARG A C 1
ATOM 1530 O O . ARG A 1 186 ? 15.906 1.598 -24.766 1 62.09 186 ARG A O 1
ATOM 1537 N N . GLU A 1 187 ? 15.289 0.23 -23.266 1 56.38 187 GLU A N 1
ATOM 1538 C CA . GLU A 1 187 ? 16.453 0.514 -22.438 1 56.38 187 GLU A CA 1
ATOM 1539 C C . GLU A 1 187 ? 17.703 -0.191 -22.984 1 56.38 187 GLU A C 1
ATOM 1541 O O . GLU A 1 187 ? 18.828 0.233 -22.719 1 56.38 187 GLU A O 1
ATOM 1546 N N . SER A 1 188 ? 17.5 -1.196 -23.734 1 50.28 188 SER A N 1
ATOM 1547 C CA . SER A 1 188 ? 18.625 -1.819 -24.406 1 50.28 188 SER A CA 1
ATOM 1548 C C . SER A 1 188 ? 19 -1.062 -25.672 1 50.28 188 SER A C 1
ATOM 1550 O O . SER A 1 188 ? 20.188 -0.938 -26.016 1 50.28 188 SER A O 1
ATOM 1552 N N . MET B 1 1 ? 15.172 18.719 -20.078 1 31.8 1 MET B N 1
ATOM 1553 C CA . MET B 1 1 ? 13.867 19.297 -20.359 1 31.8 1 MET B CA 1
ATOM 1554 C C . MET B 1 1 ? 12.789 18.219 -20.391 1 31.8 1 MET B C 1
ATOM 1556 O O . MET B 1 1 ? 11.602 18.516 -20.219 1 31.8 1 MET B O 1
ATOM 1560 N N . ALA B 1 2 ? 13.188 16.969 -20.844 1 43.41 2 ALA B N 1
ATOM 1561 C CA . ALA B 1 2 ? 12.305 15.812 -21.031 1 43.41 2 ALA B CA 1
ATOM 1562 C C . ALA B 1 2 ? 11.945 15.164 -19.703 1 43.41 2 ALA B C 1
ATOM 1564 O O . ALA B 1 2 ? 10.859 14.609 -19.547 1 43.41 2 ALA B O 1
ATOM 1565 N N . THR B 1 3 ? 12.742 15.445 -18.703 1 43.41 3 THR B N 1
ATOM 1566 C CA . THR B 1 3 ? 12.617 14.812 -17.406 1 43.41 3 THR B CA 1
ATOM 1567 C C . THR B 1 3 ? 11.453 15.414 -16.625 1 43.41 3 THR B C 1
ATOM 1569 O O . THR B 1 3 ? 10.781 14.719 -15.852 1 43.41 3 THR B O 1
ATOM 1572 N N . ALA B 1 4 ? 11.211 16.734 -16.875 1 45.16 4 ALA B N 1
ATOM 1573 C CA . ALA B 1 4 ? 10.172 17.516 -16.219 1 45.16 4 ALA B CA 1
ATOM 1574 C C . ALA B 1 4 ? 8.789 17.156 -16.75 1 45.16 4 ALA B C 1
ATOM 1576 O O . ALA B 1 4 ? 7.812 17.125 -16 1 45.16 4 ALA B O 1
ATOM 1577 N N . ARG B 1 5 ? 8.656 16.844 -17.984 1 42.88 5 ARG B N 1
ATOM 1578 C CA . ARG B 1 5 ? 7.383 16.562 -18.656 1 42.88 5 ARG B CA 1
ATOM 1579 C C . ARG B 1 5 ? 6.824 15.211 -18.219 1 42.88 5 ARG B C 1
ATOM 1581 O O . ARG B 1 5 ? 5.617 15.07 -18 1 42.88 5 ARG B O 1
ATOM 1588 N N . ASP B 1 6 ? 7.656 14.305 -18.031 1 41.88 6 ASP B N 1
ATOM 1589 C CA . ASP B 1 6 ? 7.262 12.953 -17.641 1 41.88 6 ASP B CA 1
ATOM 1590 C C . ASP B 1 6 ? 6.762 12.922 -16.203 1 41.88 6 ASP B C 1
ATOM 1592 O O . ASP B 1 6 ? 5.816 12.195 -15.883 1 41.88 6 ASP B O 1
ATOM 1596 N N . ALA B 1 7 ? 7.273 13.758 -15.391 1 41.5 7 ALA B N 1
ATOM 1597 C CA . ALA B 1 7 ? 6.812 13.922 -14.016 1 41.5 7 ALA B CA 1
ATOM 1598 C C . ALA B 1 7 ? 5.418 14.539 -13.977 1 41.5 7 ALA B C 1
ATOM 1600 O O . ALA B 1 7 ? 4.582 14.148 -13.164 1 41.5 7 ALA B O 1
ATOM 1601 N N . LYS B 1 8 ? 5.188 15.477 -14.836 1 42.31 8 LYS B N 1
ATOM 1602 C CA . LYS B 1 8 ? 3.881 16.125 -14.898 1 42.31 8 LYS B CA 1
ATOM 1603 C C . LYS B 1 8 ? 2.803 15.141 -15.352 1 42.31 8 LYS B C 1
ATOM 1605 O O . LYS B 1 8 ? 1.691 15.141 -14.812 1 42.31 8 LYS B O 1
ATOM 1610 N N . LYS B 1 9 ? 3.059 14.359 -16.234 1 41.81 9 LYS B N 1
ATOM 1611 C CA . LYS B 1 9 ? 2.076 13.406 -16.75 1 41.81 9 LYS B CA 1
ATOM 1612 C C . LYS B 1 9 ? 1.763 12.336 -15.703 1 41.81 9 LYS B C 1
ATOM 1614 O O . LYS B 1 9 ? 0.606 11.945 -15.539 1 41.81 9 LYS B O 1
ATOM 1619 N N . ARG B 1 10 ? 2.693 12.078 -14.93 1 43.59 10 ARG B N 1
ATOM 1620 C CA . ARG B 1 10 ? 2.531 11.125 -13.828 1 43.59 10 ARG B CA 1
ATOM 1621 C C . ARG B 1 10 ? 1.665 11.719 -12.719 1 43.59 10 ARG B C 1
ATOM 1623 O O . ARG B 1 10 ? 0.801 11.031 -12.172 1 43.59 10 ARG B O 1
ATOM 1630 N N . ARG B 1 11 ? 1.934 13.016 -12.492 1 43.72 11 ARG B N 1
ATOM 1631 C CA . ARG B 1 11 ? 1.112 13.727 -11.523 1 43.72 11 ARG B CA 1
ATOM 1632 C C . ARG B 1 11 ? -0.322 13.875 -12.023 1 43.72 11 ARG B C 1
ATOM 1634 O O . ARG B 1 11 ? -1.271 13.711 -11.25 1 43.72 11 ARG B O 1
ATOM 1641 N N . ALA B 1 12 ? -0.452 14.172 -13.234 1 42.16 12 ALA B N 1
ATOM 1642 C CA . ALA B 1 12 ? -1.791 14.336 -13.797 1 42.16 12 ALA B CA 1
ATOM 1643 C C . ALA B 1 12 ? -2.52 12.992 -13.875 1 42.16 12 ALA B C 1
ATOM 1645 O O . ALA B 1 12 ? -3.717 12.914 -13.586 1 42.16 12 ALA B O 1
ATOM 1646 N N . LEU B 1 13 ? -1.828 12.016 -14.172 1 41.09 13 LEU B N 1
ATOM 1647 C CA . LEU B 1 13 ? -2.426 10.68 -14.203 1 41.09 13 LEU B CA 1
ATOM 1648 C C . LEU B 1 13 ? -2.775 10.211 -12.789 1 41.09 13 LEU B C 1
ATOM 1650 O O . LEU B 1 13 ? -3.838 9.625 -12.578 1 41.09 13 LEU B O 1
ATOM 1654 N N . ALA B 1 14 ? -1.902 10.516 -11.891 1 43.19 14 ALA B N 1
ATOM 1655 C CA . ALA B 1 14 ? -2.244 10.242 -10.5 1 43.19 14 ALA B CA 1
ATOM 1656 C C . ALA B 1 14 ? -3.51 10.992 -10.086 1 43.19 14 ALA B C 1
ATOM 1658 O O . ALA B 1 14 ? -4.375 10.438 -9.406 1 43.19 14 ALA B O 1
ATOM 1659 N N . ALA B 1 15 ? -3.607 12.133 -10.672 1 44.25 15 ALA B N 1
ATOM 1660 C CA . ALA B 1 15 ? -4.82 12.898 -10.398 1 44.25 15 ALA B CA 1
ATOM 1661 C C . ALA B 1 15 ? -6.043 12.234 -11.031 1 44.25 15 ALA B C 1
ATOM 1663 O O . ALA B 1 15 ? -7.113 12.188 -10.422 1 44.25 15 ALA B O 1
ATOM 1664 N N . LEU B 1 16 ? -5.859 11.695 -12.195 1 42.38 16 LEU B N 1
ATOM 1665 C CA . LEU B 1 16 ? -7.004 11.094 -12.867 1 42.38 16 LEU B CA 1
ATOM 1666 C C . LEU B 1 16 ? -7.422 9.797 -12.18 1 42.38 16 LEU B C 1
ATOM 1668 O O . LEU B 1 16 ? -8.617 9.516 -12.047 1 42.38 16 LEU B O 1
ATOM 1672 N N . ILE B 1 17 ? -6.488 9.047 -11.75 1 42.34 17 ILE B N 1
ATOM 1673 C CA . ILE B 1 17 ? -6.805 7.812 -11.031 1 42.34 17 ILE B CA 1
ATOM 1674 C C . ILE B 1 17 ? -7.508 8.141 -9.719 1 42.34 17 ILE B C 1
ATOM 1676 O O . ILE B 1 17 ? -8.445 7.449 -9.312 1 42.34 17 ILE B O 1
ATOM 1680 N N . LEU B 1 18 ? -7.18 9.258 -9.195 1 43.12 18 LEU B N 1
ATOM 1681 C CA . LEU B 1 18 ? -7.887 9.727 -8.008 1 43.12 18 LEU B CA 1
ATOM 1682 C C . LEU B 1 18 ? -9.352 9.992 -8.312 1 43.12 18 LEU B C 1
ATOM 1684 O O . LEU B 1 18 ? -10.234 9.664 -7.512 1 43.12 18 LEU B O 1
ATOM 1688 N N . VAL B 1 19 ? -9.617 10.531 -9.477 1 39.97 19 VAL B N 1
ATOM 1689 C CA . VAL B 1 19 ? -10.992 10.891 -9.82 1 39.97 19 VAL B CA 1
ATOM 1690 C C . VAL B 1 19 ? -11.828 9.625 -9.984 1 39.97 19 VAL B C 1
ATOM 1692 O O . VAL B 1 19 ? -12.977 9.578 -9.539 1 39.97 19 VAL B O 1
ATOM 1695 N N . ASP B 1 20 ? -11.391 8.688 -10.656 1 41.28 20 ASP B N 1
ATOM 1696 C CA . ASP B 1 20 ? -12.211 7.496 -10.867 1 41.28 20 ASP B CA 1
ATOM 1697 C C . ASP B 1 20 ? -12.555 6.824 -9.539 1 41.28 20 ASP B C 1
ATOM 1699 O O . ASP B 1 20 ? -13.656 6.297 -9.375 1 41.28 20 ASP B O 1
ATOM 1703 N N . LEU B 1 21 ? -11.664 6.895 -8.594 1 41.34 21 LEU B N 1
ATOM 1704 C CA . LEU B 1 21 ? -11.812 6.301 -7.266 1 41.34 21 LEU B CA 1
ATOM 1705 C C . LEU B 1 21 ? -12.883 7.031 -6.461 1 41.34 21 LEU B C 1
ATOM 1707 O O . LEU B 1 21 ? -13.633 6.406 -5.703 1 41.34 21 LEU B O 1
ATOM 1711 N N . PHE B 1 22 ? -13.055 8.367 -6.641 1 42.31 22 PHE B N 1
ATOM 1712 C CA . PHE B 1 22 ? -14.055 9.148 -5.938 1 42.31 22 PHE B CA 1
ATOM 1713 C C . PHE B 1 22 ? -15.461 8.805 -6.43 1 42.31 22 PHE B C 1
ATOM 1715 O O . PHE B 1 22 ? -16.438 8.93 -5.684 1 42.31 22 PHE B O 1
ATOM 1722 N N . GLU B 1 23 ? -15.609 8.391 -7.547 1 40.31 23 GLU B N 1
ATOM 1723 C CA . GLU B 1 23 ? -16.953 8.156 -8.094 1 40.31 23 GLU B CA 1
ATOM 1724 C C . GLU B 1 23 ? -17.719 7.156 -7.246 1 40.31 23 GLU B C 1
ATOM 1726 O O . GLU B 1 23 ? -18.938 7.293 -7.066 1 40.31 23 GLU B O 1
ATOM 1731 N N . GLU B 1 24 ? -17.094 6.145 -6.754 1 37.91 24 GLU B N 1
ATOM 1732 C CA . GLU B 1 24 ? -17.953 5.148 -6.129 1 37.91 24 GLU B CA 1
ATOM 1733 C C . GLU B 1 24 ? -18.484 5.641 -4.785 1 37.91 24 GLU B C 1
ATOM 1735 O O . GLU B 1 24 ? -19.594 5.297 -4.387 1 37.91 24 GLU B O 1
ATOM 1740 N N . GLU B 1 25 ? -17.797 6.547 -4.125 1 37.09 25 GLU B N 1
ATOM 1741 C CA . GLU B 1 25 ? -18.125 6.758 -2.719 1 37.09 25 GLU B CA 1
ATOM 1742 C C . GLU B 1 25 ? -19.125 7.891 -2.547 1 37.09 25 GLU B C 1
ATOM 1744 O O . GLU B 1 25 ? -19.719 8.055 -1.475 1 37.09 25 GLU B O 1
ATOM 1749 N N . GLY B 1 26 ? -19.344 8.805 -3.373 1 33.38 26 GLY B N 1
ATOM 1750 C CA . GLY B 1 26 ? -20.016 10.055 -3.045 1 33.38 26 GLY B CA 1
ATOM 1751 C C . GLY B 1 26 ? -21.438 9.852 -2.557 1 33.38 26 GLY B C 1
ATOM 1752 O O . GLY B 1 26 ? -22.125 10.82 -2.23 1 33.38 26 GLY B O 1
ATOM 1753 N N . GLN B 1 27 ? -22.203 8.914 -2.963 1 33.53 27 GLN B N 1
ATOM 1754 C CA . GLN B 1 27 ? -23.656 9.133 -2.902 1 33.53 27 GLN B CA 1
ATOM 1755 C C . GLN B 1 27 ? -24.141 9.203 -1.457 1 33.53 27 GLN B C 1
ATOM 1757 O O . GLN B 1 27 ? -25.141 9.859 -1.163 1 33.53 27 GLN B O 1
ATOM 1762 N N . LYS B 1 28 ? -23.781 8.297 -0.422 1 34.66 28 LYS B N 1
ATOM 1763 C CA . LYS B 1 28 ? -24.891 7.91 0.453 1 34.66 28 LYS B CA 1
ATOM 1764 C C . LYS B 1 28 ? -24.922 8.773 1.711 1 34.66 28 LYS B C 1
ATOM 1766 O O . LYS B 1 28 ? -25.672 8.484 2.65 1 34.66 28 LYS B O 1
ATOM 1771 N N . ASN B 1 29 ? -24.328 9.953 1.911 1 31.34 29 ASN B N 1
ATOM 1772 C CA . ASN B 1 29 ? -24.109 10.367 3.291 1 31.34 29 ASN B CA 1
ATOM 1773 C C . ASN B 1 29 ? -25.391 10.852 3.945 1 31.34 29 ASN B C 1
ATOM 1775 O O . ASN B 1 29 ? -25.391 11.281 5.102 1 31.34 29 ASN B O 1
ATOM 1779 N N . VAL B 1 30 ? -26.438 11.383 3.373 1 32.22 30 VAL B N 1
ATOM 1780 C CA . VAL B 1 30 ? -27.328 12.242 4.137 1 32.22 30 VAL B CA 1
ATOM 1781 C C . VAL B 1 30 ? -28.125 11.406 5.13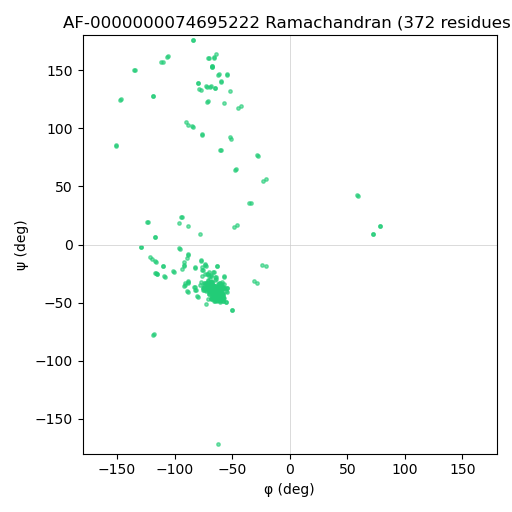3 1 32.22 30 VAL B C 1
ATOM 1783 O O . VAL B 1 30 ? -29.047 11.914 5.773 1 32.22 30 VAL B O 1
ATOM 1786 N N . ALA B 1 31 ? -28.469 10.078 5.109 1 33.22 31 ALA B N 1
ATOM 1787 C CA . ALA B 1 31 ? -29.703 9.555 5.68 1 33.22 31 ALA B CA 1
ATOM 1788 C C . ALA B 1 31 ? -29.766 9.789 7.188 1 33.22 31 ALA B C 1
ATOM 1790 O O . ALA B 1 31 ? -28.734 10.078 7.809 1 33.22 31 ALA B O 1
ATOM 1791 N N . ARG B 1 32 ? -30.938 9.125 8.07 1 37 32 ARG B N 1
ATOM 1792 C CA . ARG B 1 32 ? -31.625 8.875 9.328 1 37 32 ARG B CA 1
ATOM 1793 C C . ARG B 1 32 ? -30.656 8.367 10.391 1 37 32 ARG B C 1
ATOM 1795 O O . ARG B 1 32 ? -29.719 7.641 10.078 1 37 32 ARG B O 1
ATOM 1802 N N . LYS B 1 33 ? -30.594 8.859 11.625 1 36.38 33 LYS B N 1
ATOM 1803 C CA . LYS B 1 33 ? -29.828 8.438 12.797 1 36.38 33 LYS B CA 1
ATOM 1804 C C . LYS B 1 33 ? -29.906 6.93 13 1 36.38 33 LYS B C 1
ATOM 1806 O O . LYS B 1 33 ? -30.766 6.445 13.742 1 36.38 33 LYS B O 1
ATOM 1811 N N . ARG B 1 34 ? -30.297 6.117 12.047 1 38.09 34 ARG B N 1
ATOM 1812 C CA . ARG B 1 34 ? -30.453 4.695 12.336 1 38.09 34 ARG B CA 1
ATOM 1813 C C . ARG B 1 34 ? -29.297 4.188 13.195 1 38.09 34 ARG B C 1
ATOM 1815 O O . ARG B 1 34 ? -28.141 4.57 12.984 1 38.09 34 ARG B O 1
ATOM 1822 N N . ASN B 1 35 ? -29.641 3.652 14.492 1 39.31 35 ASN B N 1
ATOM 1823 C CA . ASN B 1 35 ? -28.703 2.865 15.297 1 39.31 35 ASN B CA 1
ATOM 1824 C C . ASN B 1 35 ? -27.625 2.225 14.438 1 39.31 35 ASN B C 1
ATOM 1826 O O . ASN B 1 35 ? -27.875 1.21 13.781 1 39.31 35 ASN B O 1
ATOM 1830 N N . ARG B 1 36 ? -27 3.021 13.727 1 44.28 36 ARG B N 1
ATOM 1831 C CA . ARG B 1 36 ? -25.984 2.561 12.773 1 44.28 36 ARG B CA 1
ATOM 1832 C C . ARG B 1 36 ? -25.047 1.549 13.414 1 44.28 36 ARG B C 1
ATOM 1834 O O . ARG B 1 36 ? -24.391 1.853 14.406 1 44.28 36 ARG B O 1
ATOM 1841 N N . ILE B 1 37 ? -25.609 0.363 13.805 1 45.91 37 ILE B N 1
ATOM 1842 C CA . ILE B 1 37 ? -24.672 -0.708 14.133 1 45.91 37 ILE B CA 1
ATOM 1843 C C . ILE B 1 37 ? -23.391 -0.528 13.336 1 45.91 37 ILE B C 1
ATOM 1845 O O . ILE B 1 37 ? -23.406 -0.535 12.102 1 45.91 37 ILE B O 1
ATOM 1849 N N . PHE B 1 38 ? -22.656 0.47 13.93 1 53.12 38 PHE B N 1
ATOM 1850 C CA . PHE B 1 38 ? -21.359 0.683 13.297 1 53.12 38 PHE B CA 1
ATOM 1851 C C . PHE B 1 38 ? -20.5 -0.575 13.375 1 53.12 38 PHE B C 1
ATOM 1853 O O . PHE B 1 38 ? -20.188 -1.049 14.469 1 53.12 38 PHE B O 1
ATOM 1860 N N . TRP B 1 39 ? -20.656 -1.521 12.539 1 70.12 39 TRP B N 1
ATOM 1861 C CA . TRP B 1 39 ? -19.797 -2.697 12.469 1 70.12 39 TRP B CA 1
ATOM 1862 C C . TRP B 1 39 ? -18.469 -2.355 11.812 1 70.12 39 TRP B C 1
ATOM 1864 O O . TRP B 1 39 ? -18.438 -1.797 10.711 1 70.12 39 TRP B O 1
ATOM 1874 N N . THR B 1 40 ? -17.469 -2.045 12.711 1 84.12 40 THR B N 1
ATOM 1875 C CA . THR B 1 40 ? -16.109 -1.921 12.203 1 84.12 40 THR B CA 1
ATOM 1876 C C . THR B 1 40 ? -15.492 -3.295 11.945 1 84.12 40 THR B C 1
ATOM 1878 O O . THR B 1 40 ? -15.617 -4.203 12.766 1 84.12 40 THR B O 1
ATOM 1881 N N . ARG B 1 41 ? -14.914 -3.465 10.859 1 91.19 41 ARG B N 1
ATOM 1882 C CA . ARG B 1 41 ? -14.25 -4.715 10.508 1 91.19 41 ARG B CA 1
ATOM 1883 C C . ARG B 1 41 ? -13.141 -5.047 11.5 1 91.19 41 ARG B C 1
ATOM 1885 O O . ARG B 1 41 ? -12.43 -4.152 11.969 1 91.19 41 ARG B O 1
ATOM 1892 N N . ASP B 1 42 ? -13.023 -6.297 11.828 1 91.69 42 ASP B N 1
ATOM 1893 C CA . ASP B 1 42 ? -12.117 -6.73 12.883 1 91.69 42 ASP B CA 1
ATOM 1894 C C . ASP B 1 42 ? -10.672 -6.328 12.562 1 91.69 42 ASP B C 1
ATOM 1896 O O . ASP B 1 42 ? -9.945 -5.871 13.445 1 91.69 42 ASP B O 1
ATOM 1900 N N . TRP B 1 43 ? -10.281 -6.535 11.312 1 94.44 43 TRP B N 1
ATOM 1901 C CA . TRP B 1 43 ? -8.898 -6.211 10.961 1 94.44 43 TRP B CA 1
ATOM 1902 C C . TRP B 1 43 ? -8.648 -4.711 11.062 1 94.44 43 TRP B C 1
ATOM 1904 O O . TRP B 1 43 ? -7.527 -4.277 11.336 1 94.44 43 TRP B O 1
ATOM 1914 N N . ILE B 1 44 ? -9.617 -3.855 10.961 1 93.88 44 ILE B N 1
ATOM 1915 C CA . ILE B 1 44 ? -9.484 -2.408 11.094 1 93.88 44 ILE B CA 1
ATOM 1916 C C . ILE B 1 44 ? -9.266 -2.041 12.562 1 93.88 44 ILE B C 1
ATOM 1918 O O . ILE B 1 44 ? -8.523 -1.108 12.867 1 93.88 44 ILE B O 1
ATOM 1922 N N . LYS B 1 45 ? -9.859 -2.797 13.398 1 92.31 45 LYS B N 1
ATOM 1923 C CA . LYS B 1 45 ? -9.742 -2.553 14.836 1 92.31 45 LYS B CA 1
ATOM 1924 C C . LYS B 1 45 ? -8.297 -2.713 15.305 1 92.31 45 LYS B C 1
ATOM 1926 O O . LYS B 1 45 ? -7.934 -2.238 16.391 1 92.31 45 LYS B O 1
ATOM 1931 N N . ARG B 1 46 ? -7.512 -3.35 14.539 1 95.06 46 ARG B N 1
ATOM 1932 C CA . ARG B 1 46 ? -6.125 -3.611 14.914 1 95.06 46 ARG B CA 1
ATOM 1933 C C . ARG B 1 46 ? -5.195 -2.539 14.359 1 95.06 46 ARG B C 1
ATOM 1935 O O . ARG B 1 46 ? -3.992 -2.766 14.219 1 95.06 46 ARG B O 1
ATOM 1942 N N . ARG B 1 47 ? -5.688 -1.405 14.086 1 95.25 47 ARG B N 1
ATOM 1943 C CA . ARG B 1 47 ? -4.953 -0.29 13.5 1 95.25 47 ARG B CA 1
ATOM 1944 C C . ARG B 1 47 ? -3.758 0.096 14.359 1 95.25 47 ARG B C 1
ATOM 1946 O O . ARG B 1 47 ? -2.648 0.277 13.852 1 95.25 47 ARG B O 1
ATOM 1953 N N . ARG B 1 48 ? -3.932 0.203 15.625 1 94.25 48 ARG B N 1
ATOM 1954 C CA . ARG B 1 48 ? -2.916 0.744 16.516 1 94.25 48 ARG B CA 1
ATOM 1955 C C . ARG B 1 48 ? -1.775 -0.249 16.719 1 94.25 48 ARG B C 1
ATOM 1957 O O . ARG B 1 48 ? -0.698 0.122 17.188 1 94.25 48 ARG B O 1
ATOM 1964 N N . THR B 1 49 ? -2.01 -1.498 16.375 1 95.06 49 THR B N 1
ATOM 1965 C CA . THR B 1 49 ? -0.975 -2.506 16.594 1 95.06 49 THR B CA 1
ATOM 1966 C C . THR B 1 49 ? -0.387 -2.963 15.258 1 95.06 49 THR B C 1
ATOM 1968 O O . THR B 1 49 ? 0.784 -3.342 15.188 1 95.06 49 THR B O 1
ATOM 1971 N N . ARG B 1 50 ? -1.201 -2.871 14.18 1 96.5 50 ARG B N 1
ATOM 1972 C CA . ARG B 1 50 ? -0.741 -3.504 12.945 1 96.5 50 ARG B CA 1
ATOM 1973 C C . ARG B 1 50 ? -0.827 -2.537 11.773 1 96.5 50 ARG B C 1
ATOM 1975 O O . ARG B 1 50 ? -0.448 -2.881 10.648 1 96.5 50 ARG B O 1
ATOM 1982 N N . GLY B 1 51 ? -1.313 -1.349 12 1 97.38 51 GLY B N 1
ATOM 1983 C CA . GLY B 1 51 ? -1.347 -0.353 10.945 1 97.38 51 GLY B CA 1
ATOM 1984 C C . GLY B 1 51 ? 0.033 0.121 10.523 1 97.38 51 GLY B C 1
ATOM 1985 O O . GLY B 1 51 ? 0.967 0.114 11.328 1 97.38 51 GLY B O 1
ATOM 1986 N N . VAL B 1 52 ? 0.117 0.536 9.305 1 98.38 52 VAL B N 1
ATOM 1987 C CA . VAL B 1 52 ? 1.398 0.926 8.727 1 98.38 52 VAL B CA 1
ATOM 1988 C C . VAL B 1 52 ? 2.004 2.072 9.539 1 98.38 52 VAL B C 1
ATOM 1990 O O . VAL B 1 52 ? 3.223 2.143 9.703 1 98.38 52 VAL B O 1
ATOM 1993 N N . TYR B 1 53 ? 1.211 2.996 10.008 1 98.38 53 TYR B N 1
ATOM 1994 C CA . TYR B 1 53 ? 1.718 4.152 10.742 1 98.38 53 TYR B CA 1
ATOM 1995 C C . TYR B 1 53 ? 2.393 3.729 12.039 1 98.38 53 TYR B C 1
ATOM 1997 O O . TYR B 1 53 ? 3.43 4.277 12.414 1 98.38 53 TYR B O 1
ATOM 2005 N N . HIS B 1 54 ? 1.834 2.781 12.68 1 97.25 54 HIS B N 1
ATOM 2006 C CA . HIS B 1 54 ? 2.285 2.391 14.008 1 97.25 54 HIS B CA 1
ATOM 2007 C C . HIS B 1 54 ? 3.395 1.346 13.93 1 97.25 54 HIS B C 1
ATOM 2009 O O . HIS B 1 54 ? 4.02 1.02 14.938 1 97.25 54 HIS B O 1
ATOM 2015 N N . GLN B 1 55 ? 3.66 0.827 12.75 1 97.44 55 GLN B N 1
ATOM 2016 C CA . GLN B 1 55 ? 4.715 -0.165 12.57 1 97.44 55 GLN B CA 1
ATOM 2017 C C . GLN B 1 55 ? 5.797 0.345 11.625 1 97.44 55 GLN B C 1
ATOM 2019 O O . GLN B 1 55 ? 6.746 1.008 12.055 1 97.44 55 GLN B O 1
ATOM 2024 N N . LEU B 1 56 ? 5.531 0.326 10.383 1 98.31 56 LEU B N 1
ATOM 2025 C CA . LEU B 1 56 ? 6.535 0.623 9.367 1 98.31 56 LEU B CA 1
ATOM 2026 C C . LEU B 1 56 ? 7.031 2.061 9.492 1 98.31 56 LEU B C 1
ATOM 2028 O O . LEU B 1 56 ? 8.234 2.309 9.492 1 98.31 56 LEU B O 1
ATOM 2032 N N . VAL B 1 57 ? 6.09 2.984 9.609 1 98.31 57 VAL B N 1
ATOM 2033 C CA . VAL B 1 57 ? 6.457 4.395 9.609 1 98.31 57 VAL B CA 1
ATOM 2034 C C . VAL B 1 57 ? 7.375 4.688 10.789 1 98.31 57 VAL B C 1
ATOM 2036 O O . VAL B 1 57 ? 8.367 5.414 10.656 1 98.31 57 VAL B O 1
ATOM 2039 N N . LYS B 1 58 ? 7.051 4.117 11.883 1 97.38 58 LYS B N 1
ATOM 2040 C CA . LYS B 1 58 ? 7.887 4.309 13.062 1 97.38 58 LYS B CA 1
ATOM 2041 C C . LYS B 1 58 ? 9.258 3.67 12.867 1 97.38 58 LYS B C 1
ATOM 2043 O O . LYS B 1 58 ? 10.273 4.234 13.281 1 97.38 58 LYS B O 1
ATOM 2048 N N . GLU B 1 59 ? 9.289 2.523 12.289 1 97.69 59 GLU B N 1
ATOM 2049 C CA . GLU B 1 59 ? 10.547 1.852 11.992 1 97.69 59 GLU B CA 1
ATOM 2050 C C . GLU B 1 59 ? 11.414 2.691 11.062 1 97.69 59 GLU B C 1
ATOM 2052 O O . GLU B 1 59 ? 12.617 2.844 11.289 1 97.69 59 GLU B O 1
ATOM 2057 N N . LEU B 1 60 ? 10.82 3.219 10.023 1 97.88 60 LEU B N 1
ATOM 2058 C CA . LEU B 1 60 ? 11.555 4.027 9.062 1 97.88 60 LEU B CA 1
ATOM 2059 C C . LEU B 1 60 ? 12.109 5.285 9.727 1 97.88 60 LEU B C 1
ATOM 2061 O O . LEU B 1 60 ? 13.258 5.664 9.484 1 97.88 60 LEU B O 1
ATOM 2065 N N . GLU B 1 61 ? 11.25 5.871 10.492 1 96.56 61 GLU B N 1
ATOM 2066 C CA . GLU B 1 61 ? 11.641 7.094 11.188 1 96.56 61 GLU B CA 1
ATOM 2067 C C . GLU B 1 61 ? 12.883 6.871 12.047 1 96.56 61 GLU B C 1
ATOM 2069 O O . GLU B 1 61 ? 13.773 7.719 12.086 1 96.56 61 GLU B O 1
ATOM 2074 N N . LEU B 1 62 ? 12.977 5.762 12.633 1 95.19 62 LEU B N 1
ATOM 2075 C CA . LEU B 1 62 ? 14.039 5.461 13.586 1 95.19 62 LEU B CA 1
ATOM 2076 C C . LEU B 1 62 ? 15.266 4.898 12.883 1 95.19 62 LEU B C 1
ATOM 2078 O O . LEU B 1 62 ? 16.406 5.164 13.297 1 95.19 62 LEU B O 1
ATOM 2082 N N . GLU B 1 63 ? 15.07 4.172 11.766 1 94.88 63 GLU B N 1
ATOM 2083 C CA . GLU B 1 63 ? 16.141 3.316 11.273 1 94.88 63 GLU B CA 1
ATOM 2084 C C . GLU B 1 63 ? 16.625 3.771 9.898 1 94.88 63 GLU B C 1
ATOM 2086 O O . GLU B 1 63 ? 17.734 3.439 9.477 1 94.88 63 GLU B O 1
ATOM 2091 N N . ASP B 1 64 ? 15.789 4.43 9.188 1 96.19 64 ASP B N 1
ATOM 2092 C CA . ASP B 1 64 ? 16.078 4.637 7.773 1 96.19 64 ASP B CA 1
ATOM 2093 C C . ASP B 1 64 ? 15.453 5.938 7.27 1 96.19 64 ASP B C 1
ATOM 2095 O O . ASP B 1 64 ? 14.445 5.91 6.562 1 96.19 64 ASP B O 1
ATOM 2099 N N . GLU B 1 65 ? 16.078 7.008 7.426 1 95.25 65 GLU B N 1
ATOM 2100 C CA . GLU B 1 65 ? 15.578 8.336 7.078 1 95.25 65 GLU B CA 1
ATOM 2101 C C . GLU B 1 65 ? 15.367 8.461 5.57 1 95.25 65 GLU B C 1
ATOM 2103 O O . GLU B 1 65 ? 14.438 9.148 5.129 1 95.25 65 GLU B O 1
ATOM 2108 N N . VAL B 1 66 ? 16.188 7.859 4.84 1 95.19 66 VAL B N 1
ATOM 2109 C CA . VAL B 1 66 ? 16.078 7.91 3.385 1 95.19 66 VAL B CA 1
ATOM 2110 C C . VAL B 1 66 ? 14.766 7.258 2.945 1 95.19 66 VAL B C 1
ATOM 2112 O O . VAL B 1 66 ? 14.008 7.844 2.176 1 95.19 66 VAL B O 1
ATOM 2115 N N . ALA B 1 67 ? 14.516 6.098 3.525 1 96.06 67 ALA B N 1
ATOM 2116 C CA . ALA B 1 67 ? 13.273 5.398 3.189 1 96.06 67 ALA B CA 1
ATOM 2117 C C . ALA B 1 67 ? 12.055 6.176 3.68 1 96.06 67 ALA B C 1
ATOM 2119 O O . ALA B 1 67 ? 11.016 6.195 3.016 1 96.06 67 ALA B O 1
ATOM 2120 N N . TYR B 1 68 ? 12.273 6.805 4.859 1 97.31 68 TYR B N 1
ATOM 2121 C CA . TYR B 1 68 ? 11.203 7.633 5.402 1 97.31 68 TYR B CA 1
ATOM 2122 C C . TYR B 1 68 ? 10.852 8.773 4.449 1 97.31 68 TYR B C 1
ATOM 2124 O O . TYR B 1 68 ? 9.68 9 4.148 1 97.31 68 TYR B O 1
ATOM 2132 N N . THR B 1 69 ? 11.828 9.367 3.908 1 95.69 69 THR B N 1
ATOM 2133 C CA . THR B 1 69 ? 11.648 10.5 3.002 1 95.69 69 THR B CA 1
ATOM 2134 C C . THR B 1 69 ? 11.047 10.039 1.677 1 95.69 69 THR B C 1
ATOM 2136 O O . THR B 1 69 ? 10.188 10.719 1.11 1 95.69 69 THR B O 1
ATOM 2139 N N . GLU B 1 70 ? 11.469 8.93 1.252 1 94.56 70 GLU B N 1
ATOM 2140 C CA . GLU B 1 70 ? 10.922 8.383 0.014 1 94.56 70 GLU B CA 1
ATOM 2141 C C . GLU B 1 70 ? 9.461 7.98 0.186 1 94.56 70 GLU B C 1
ATOM 2143 O O . GLU B 1 70 ? 8.648 8.141 -0.732 1 94.56 70 GLU B O 1
ATOM 2148 N N . TYR B 1 71 ? 9.133 7.492 1.322 1 96.81 71 TYR B N 1
ATOM 2149 C CA . TYR B 1 71 ? 7.789 7.016 1.606 1 96.81 71 TYR B CA 1
ATOM 2150 C C . TYR B 1 71 ? 6.789 8.164 1.594 1 96.81 71 TYR B C 1
ATOM 2152 O O . TYR B 1 71 ? 5.688 8.031 1.056 1 96.81 71 TYR B O 1
ATOM 2160 N N . PHE B 1 72 ? 7.242 9.336 2.121 1 96.56 72 PHE B N 1
ATOM 2161 C CA . PHE B 1 72 ? 6.328 10.453 2.303 1 96.56 72 PHE B CA 1
ATOM 2162 C C . PHE B 1 72 ? 6.648 11.578 1.324 1 96.56 72 PHE B C 1
ATOM 2164 O O . PHE B 1 72 ? 5.855 12.508 1.162 1 96.56 72 PHE B O 1
ATOM 2171 N N . ARG B 1 73 ? 7.828 11.555 0.776 1 93.44 73 ARG B N 1
ATOM 2172 C CA . ARG B 1 73 ? 8.375 12.602 -0.083 1 93.44 73 ARG B CA 1
ATOM 2173 C C . ARG B 1 73 ? 8.727 13.852 0.724 1 93.44 73 ARG B C 1
ATOM 2175 O O . ARG B 1 73 ? 8.883 14.938 0.162 1 93.44 73 ARG B O 1
ATOM 2182 N N . VAL B 1 74 ? 8.68 13.797 2.021 1 93.38 74 VAL B N 1
ATOM 2183 C CA . VAL B 1 74 ? 9.211 14.773 2.961 1 93.38 74 VAL B CA 1
ATOM 2184 C C . VAL B 1 74 ? 9.977 14.062 4.074 1 93.38 74 VAL B C 1
ATOM 2186 O O . VAL B 1 74 ? 9.641 12.93 4.438 1 93.38 74 VAL B O 1
ATOM 2189 N N . ASN B 1 75 ? 10.953 14.695 4.621 1 93.12 75 ASN B N 1
ATOM 2190 C CA . ASN B 1 75 ? 11.719 14.055 5.684 1 93.12 75 ASN B CA 1
ATOM 2191 C C . ASN B 1 75 ? 11.039 14.219 7.039 1 93.12 75 ASN B C 1
ATOM 2193 O O . ASN B 1 75 ? 9.992 14.852 7.145 1 93.12 75 ASN B O 1
ATOM 2197 N N . GLY B 1 76 ? 11.664 13.57 8.047 1 95.12 76 GLY B N 1
ATOM 2198 C CA . GLY B 1 76 ? 11.086 13.555 9.383 1 95.12 76 GLY B CA 1
ATOM 2199 C C . GLY B 1 76 ? 10.906 14.938 9.977 1 95.12 76 GLY B C 1
ATOM 2200 O O . GLY B 1 76 ? 9.906 15.211 10.641 1 95.12 76 GLY B O 1
ATOM 2201 N N . GLN B 1 77 ? 11.828 15.766 9.758 1 93.94 77 GLN B N 1
ATOM 2202 C CA . GLN B 1 77 ? 11.773 17.125 10.289 1 93.94 77 GLN B CA 1
ATOM 2203 C C . GLN B 1 77 ? 10.594 17.906 9.703 1 93.94 77 GLN B C 1
ATOM 2205 O O . GLN B 1 77 ? 9.867 18.578 10.43 1 93.94 77 GLN B O 1
ATOM 2210 N N . LYS B 1 78 ? 10.453 17.781 8.438 1 93.69 78 LYS B N 1
ATOM 2211 C CA . LYS B 1 78 ? 9.359 18.484 7.77 1 93.69 78 LYS B CA 1
ATOM 2212 C C . LYS B 1 78 ? 8.016 17.875 8.148 1 93.69 78 LYS B C 1
ATOM 2214 O O . LYS B 1 78 ? 7.012 18.578 8.25 1 93.69 78 LYS B O 1
ATOM 2219 N N . PHE B 1 79 ? 8.039 16.578 8.359 1 96.94 79 PHE B N 1
ATOM 2220 C CA . PHE B 1 79 ? 6.828 15.938 8.844 1 96.94 79 PHE B CA 1
ATOM 2221 C C . PHE B 1 79 ? 6.414 16.516 10.195 1 96.94 79 PHE B C 1
ATOM 2223 O O . PHE B 1 79 ? 5.25 16.859 10.398 1 96.94 79 PHE B O 1
ATOM 2230 N N . ARG B 1 80 ? 7.305 16.625 11.047 1 96.31 80 ARG B N 1
ATOM 2231 C CA . ARG B 1 80 ? 7.031 17.188 12.367 1 96.31 80 ARG B CA 1
ATOM 2232 C C . ARG B 1 80 ? 6.59 18.641 12.266 1 96.31 80 ARG B C 1
ATOM 2234 O O . ARG B 1 80 ? 5.688 19.062 12.984 1 96.31 80 ARG B O 1
ATOM 2241 N N . PHE B 1 81 ? 7.234 19.297 11.391 1 95.69 81 PHE B N 1
ATOM 2242 C CA . PHE B 1 81 ? 6.848 20.688 11.141 1 95.69 81 PHE B CA 1
ATOM 2243 C C . PHE B 1 81 ? 5.383 20.766 10.727 1 95.69 81 PHE B C 1
ATOM 2245 O O . PHE B 1 81 ? 4.648 21.641 11.195 1 95.69 81 PHE B O 1
ATOM 2252 N N . LEU B 1 82 ? 4.938 19.875 9.875 1 96.19 82 LEU B N 1
ATOM 2253 C CA . LEU B 1 82 ? 3.555 19.828 9.414 1 96.19 82 LEU B CA 1
ATOM 2254 C C . LEU B 1 82 ? 2.605 19.547 10.578 1 96.19 82 LEU B C 1
ATOM 2256 O O . LEU B 1 82 ? 1.565 20.203 10.711 1 96.19 82 LEU B O 1
ATOM 2260 N N . VAL B 1 83 ? 2.979 18.625 11.398 1 98 83 VAL B N 1
ATOM 2261 C CA . VAL B 1 83 ? 2.15 18.266 12.539 1 98 83 VAL B CA 1
ATOM 2262 C C . VAL B 1 83 ? 2.01 19.453 13.484 1 98 83 VAL B C 1
ATOM 2264 O O . VAL B 1 83 ? 0.908 19.766 13.938 1 98 83 VAL B O 1
ATOM 2267 N N . ASP B 1 84 ? 3.053 20.125 13.672 1 97.5 84 ASP B N 1
ATOM 2268 C CA . ASP B 1 84 ? 3.059 21.266 14.594 1 97.5 84 ASP B CA 1
ATOM 2269 C C . ASP B 1 84 ? 2.27 22.438 14.023 1 97.5 84 ASP B C 1
ATOM 2271 O O . ASP B 1 84 ? 1.652 23.203 14.773 1 97.5 84 ASP B O 1
ATOM 2275 N N . SER B 1 85 ? 2.322 22.562 12.75 1 95.44 85 SER B N 1
ATOM 2276 C CA . SER B 1 85 ? 1.718 23.719 12.102 1 95.44 85 SER B CA 1
ATOM 2277 C C . SER B 1 85 ? 0.221 23.516 11.891 1 95.44 85 SER B C 1
ATOM 2279 O O . SER B 1 85 ? -0.565 24.453 12.047 1 95.44 85 SER B O 1
ATOM 2281 N N . VAL B 1 86 ? -0.155 22.281 11.586 1 96.94 86 VAL B N 1
ATOM 2282 C CA . VAL B 1 86 ? -1.522 22.109 11.102 1 96.94 86 VAL B CA 1
ATOM 2283 C C . VAL B 1 86 ? -2.287 21.172 12.031 1 96.94 86 VAL B C 1
ATOM 2285 O O . VAL B 1 86 ? -3.516 21.078 11.953 1 96.94 86 VAL B O 1
ATOM 2288 N N . GLY B 1 87 ? -1.62 20.484 12.922 1 97.81 87 GLY B N 1
ATOM 2289 C CA . GLY B 1 87 ? -2.219 19.438 13.75 1 97.81 87 GLY B CA 1
ATOM 2290 C C . GLY B 1 87 ? -3.43 19.938 14.523 1 97.81 87 GLY B C 1
ATOM 2291 O O . GLY B 1 87 ? -4.43 19.219 14.633 1 97.81 87 GLY B O 1
ATOM 2292 N N . TYR B 1 88 ? -3.35 21.125 15.031 1 96.62 88 TYR B N 1
ATOM 2293 C CA . TYR B 1 88 ? -4.426 21.672 15.852 1 96.62 88 TYR B CA 1
ATOM 2294 C C . TYR B 1 88 ? -5.695 21.859 15.023 1 96.62 88 TYR B C 1
ATOM 2296 O O . TYR B 1 88 ? -6.805 21.75 15.547 1 96.62 88 TYR B O 1
ATOM 2304 N N . ALA B 1 89 ? -5.578 22.078 13.75 1 97.25 89 ALA B N 1
ATOM 2305 C CA . ALA B 1 89 ? -6.711 22.375 12.875 1 97.25 89 ALA B CA 1
ATOM 2306 C C . ALA B 1 89 ? -7.414 21.094 12.438 1 97.25 89 ALA B C 1
ATOM 2308 O O . ALA B 1 89 ? -8.57 21.141 12 1 97.25 89 ALA B O 1
ATOM 2309 N N . ILE B 1 90 ? -6.75 19.969 12.547 1 97.5 90 ILE B N 1
ATOM 2310 C CA . ILE B 1 90 ? -7.348 18.75 12.016 1 97.5 90 ILE B CA 1
ATOM 2311 C C . ILE B 1 90 ? -7.605 17.75 13.148 1 97.5 90 ILE B C 1
ATOM 2313 O O . ILE B 1 90 ? -8.031 16.625 12.906 1 97.5 90 ILE B O 1
ATOM 2317 N N . LYS B 1 91 ? -7.398 18.141 14.336 1 96.44 91 LYS B N 1
ATOM 2318 C CA . LYS B 1 91 ? -7.621 17.297 15.508 1 96.44 91 LYS B CA 1
ATOM 2319 C C . LYS B 1 91 ? -9.109 17.031 15.711 1 96.44 91 LYS B C 1
ATOM 2321 O O . LYS B 1 91 ? -9.938 17.938 15.57 1 96.44 91 LYS B O 1
ATOM 2326 N N . LYS B 1 92 ? -9.445 15.773 16.016 1 92.81 92 LYS B N 1
ATOM 2327 C CA . LYS B 1 92 ? -10.82 15.398 16.328 1 92.81 92 LYS B CA 1
ATOM 2328 C C . LYS B 1 92 ? -10.961 15.008 17.797 1 92.81 92 LYS B C 1
ATOM 2330 O O . LYS B 1 92 ? -9.984 14.617 18.438 1 92.81 92 LYS B O 1
ATOM 2335 N N . LYS B 1 93 ? -12.141 15.117 18.266 1 87.69 93 LYS B N 1
ATOM 2336 C CA . LYS B 1 93 ? -12.422 14.773 19.656 1 87.69 93 LYS B CA 1
ATOM 2337 C C . LYS B 1 93 ? -12.555 13.266 19.828 1 87.69 93 LYS B C 1
ATOM 2339 O O . LYS B 1 93 ? -13.141 12.586 18.984 1 87.69 93 LYS B O 1
ATOM 2344 N N . ASP B 1 94 ? -11.969 12.82 20.953 1 84.69 94 ASP B N 1
ATOM 2345 C CA . ASP B 1 94 ? -12.133 11.414 21.312 1 84.69 94 ASP B CA 1
ATOM 2346 C C . ASP B 1 94 ? -13.555 11.133 21.797 1 84.69 94 ASP B C 1
ATOM 2348 O O . ASP B 1 94 ? -14.18 11.984 22.422 1 84.69 94 ASP B O 1
ATOM 2352 N N . THR B 1 95 ? -14.008 10.008 21.25 1 79.38 95 THR B N 1
ATOM 2353 C CA . THR B 1 95 ? -15.289 9.57 21.797 1 79.38 95 THR B CA 1
ATOM 2354 C C . THR B 1 95 ? -15.109 8.367 22.719 1 79.38 95 THR B C 1
ATOM 2356 O O . THR B 1 95 ? -14.008 7.82 22.828 1 79.38 95 THR B O 1
ATOM 2359 N N . LEU B 1 96 ? -16.109 8.125 23.531 1 71.38 96 LEU B N 1
ATOM 2360 C CA . LEU B 1 96 ? -16.078 7.004 24.469 1 71.38 96 LEU B CA 1
ATOM 2361 C C . LEU B 1 96 ? -15.898 5.688 23.719 1 71.38 96 LEU B C 1
ATOM 2363 O O . LEU B 1 96 ? -15.273 4.758 24.234 1 71.38 96 LEU B O 1
ATOM 2367 N N . MET B 1 97 ? -16.375 5.562 22.578 1 70.31 97 MET B N 1
ATOM 2368 C CA . MET B 1 97 ? -16.438 4.285 21.875 1 70.31 97 MET B CA 1
ATOM 2369 C C . MET B 1 97 ? -15.18 4.066 21.031 1 70.31 97 MET B C 1
ATOM 2371 O O . MET B 1 97 ? -14.766 2.93 20.812 1 70.31 97 MET B O 1
ATOM 2375 N N . ARG B 1 98 ? -14.664 5.242 20.516 1 73.19 98 ARG B N 1
ATOM 2376 C CA . ARG B 1 98 ? -13.555 5.09 19.594 1 73.19 98 ARG B CA 1
ATOM 2377 C C . ARG B 1 98 ? -12.57 6.25 19.703 1 73.19 98 ARG B C 1
ATOM 2379 O O . ARG B 1 98 ? -12.984 7.414 19.766 1 73.19 98 ARG B O 1
ATOM 2386 N N . GLU B 1 99 ? -11.375 5.809 19.938 1 83.19 99 GLU B N 1
ATOM 2387 C CA . GLU B 1 99 ? -10.336 6.84 19.922 1 83.19 99 GLU B CA 1
ATOM 2388 C C . GLU B 1 99 ? -10.195 7.445 18.516 1 83.19 99 GLU B C 1
ATOM 2390 O O . GLU B 1 99 ? -10.25 6.73 17.516 1 83.19 99 GLU B O 1
ATOM 2395 N N . SER B 1 100 ? -10.117 8.727 18.547 1 92.06 100 SER B N 1
ATOM 2396 C CA . SER B 1 100 ? -9.969 9.43 17.281 1 92.06 100 SER B CA 1
ATOM 2397 C C . SER B 1 100 ? -8.609 9.148 16.641 1 92.06 100 SER B C 1
ATOM 2399 O O . SER B 1 100 ? -7.668 8.758 17.328 1 92.06 100 SER B O 1
ATOM 2401 N N . ILE B 1 101 ? -8.5 9.234 15.344 1 96.31 101 ILE B N 1
ATOM 2402 C CA . ILE B 1 101 ? -7.23 9.164 14.633 1 96.31 101 ILE B CA 1
ATOM 2403 C C . ILE B 1 101 ? -6.43 10.445 14.875 1 96.31 101 ILE B C 1
ATOM 2405 O O . ILE B 1 101 ? -6.906 11.547 14.594 1 96.31 101 ILE B O 1
ATOM 2409 N N . ARG B 1 102 ? -5.277 10.336 15.383 1 96.75 102 ARG B N 1
ATOM 2410 C CA . ARG B 1 102 ? -4.457 11.469 15.789 1 96.75 102 ARG B CA 1
ATOM 2411 C C . ARG B 1 102 ? -4.043 12.312 14.586 1 96.75 102 ARG B C 1
ATOM 2413 O O . ARG B 1 102 ? -3.953 11.805 13.469 1 96.75 102 ARG B O 1
ATOM 2420 N N . PRO B 1 103 ? -3.652 13.508 14.82 1 98.19 103 PRO B N 1
ATOM 2421 C CA . PRO B 1 103 ? -3.273 14.406 13.727 1 98.19 103 PRO B CA 1
ATOM 2422 C C . PRO B 1 103 ? -2.059 13.914 12.945 1 98.19 103 PRO B C 1
ATOM 2424 O O . PRO B 1 103 ? -2.006 14.062 11.719 1 98.19 103 PRO B O 1
ATOM 2427 N N . ASP B 1 104 ? -1.108 13.383 13.656 1 98.31 104 ASP B N 1
ATOM 2428 C CA . ASP B 1 104 ? 0.085 12.898 12.961 1 98.31 104 ASP B CA 1
ATOM 2429 C C . ASP B 1 104 ? -0.253 11.75 12.016 1 98.31 104 ASP B C 1
ATOM 2431 O O . ASP B 1 104 ? 0.265 11.688 10.898 1 98.31 104 ASP B O 1
ATOM 2435 N N . GLU B 1 105 ? -1.115 10.891 12.469 1 98.5 105 GLU B N 1
ATOM 2436 C CA . GLU B 1 105 ? -1.559 9.805 11.602 1 98.5 105 GLU B CA 1
ATOM 2437 C C . GLU B 1 105 ? -2.414 10.328 10.453 1 98.5 105 GLU B C 1
ATOM 2439 O O . GLU B 1 105 ? -2.34 9.812 9.336 1 98.5 105 GLU B O 1
ATOM 2444 N N . ARG B 1 106 ? -3.236 11.32 10.688 1 98.69 106 ARG B N 1
ATOM 2445 C CA . ARG B 1 106 ? -4.02 11.969 9.641 1 98.69 106 ARG B CA 1
ATOM 2446 C C . ARG B 1 106 ? -3.111 12.594 8.586 1 98.69 106 ARG B C 1
ATOM 2448 O O . ARG B 1 106 ? -3.365 12.461 7.383 1 98.69 106 ARG B O 1
ATOM 2455 N N . ILE B 1 107 ? -2.057 13.172 9.016 1 98.56 107 ILE B N 1
ATOM 2456 C CA . ILE B 1 107 ? -1.087 13.758 8.094 1 98.56 107 ILE B CA 1
ATOM 2457 C C . ILE B 1 107 ? -0.363 12.656 7.328 1 98.56 107 ILE B C 1
ATOM 2459 O O . ILE B 1 107 ? -0.155 12.766 6.117 1 98.56 107 ILE B O 1
ATOM 2463 N N . ALA B 1 108 ? -0.035 11.602 7.992 1 98.75 108 ALA B N 1
ATOM 2464 C CA . ALA B 1 108 ? 0.699 10.5 7.383 1 98.75 108 ALA B CA 1
ATOM 2465 C C . ALA B 1 108 ? -0.088 9.891 6.227 1 98.75 108 ALA B C 1
ATOM 2467 O O . ALA B 1 108 ? 0.452 9.688 5.137 1 98.75 108 ALA B O 1
ATOM 2468 N N . VAL B 1 109 ? -1.315 9.594 6.445 1 98.62 109 VAL B N 1
ATOM 2469 C CA . VAL B 1 109 ? -2.113 8.961 5.402 1 98.62 109 VAL B CA 1
ATOM 2470 C C . VAL B 1 109 ? -2.312 9.938 4.242 1 98.62 109 VAL B C 1
ATOM 2472 O O . VAL B 1 109 ? -2.332 9.539 3.078 1 98.62 109 VAL B O 1
ATOM 2475 N N . THR B 1 110 ? -2.436 11.195 4.527 1 98 110 THR B N 1
ATOM 2476 C CA . THR B 1 110 ? -2.586 12.219 3.498 1 98 110 THR B CA 1
ATOM 2477 C C . THR B 1 110 ? -1.321 12.32 2.65 1 98 110 THR B C 1
ATOM 2479 O O . THR B 1 110 ? -1.393 12.328 1.42 1 98 110 THR B O 1
ATOM 2482 N N . LEU B 1 111 ? -0.195 12.336 3.283 1 97.56 111 LEU B N 1
ATOM 2483 C CA . LEU B 1 111 ? 1.063 12.438 2.553 1 97.56 111 LEU B CA 1
ATOM 2484 C C . LEU B 1 111 ? 1.284 11.211 1.677 1 97.56 111 LEU B C 1
ATOM 2486 O O . LEU B 1 111 ? 1.764 11.32 0.547 1 97.56 111 LEU B O 1
ATOM 2490 N N . ARG B 1 112 ? 0.962 10.055 2.23 1 97.81 112 ARG B N 1
ATOM 2491 C CA . ARG B 1 112 ? 1.112 8.836 1.436 1 97.81 112 ARG B CA 1
ATOM 2492 C C . ARG B 1 112 ? 0.207 8.875 0.209 1 97.81 112 ARG B C 1
ATOM 2494 O O . ARG B 1 112 ? 0.621 8.484 -0.885 1 97.81 112 ARG B O 1
ATOM 2501 N N . CYS B 1 113 ? -0.938 9.32 0.415 1 96 113 CYS B N 1
ATOM 2502 C CA . CYS B 1 113 ? -1.881 9.477 -0.686 1 96 113 CYS B CA 1
ATOM 2503 C C . CYS B 1 113 ? -1.314 10.391 -1.763 1 96 113 CYS B C 1
ATOM 2505 O O . CYS B 1 113 ? -1.29 10.031 -2.941 1 96 113 CYS B O 1
ATOM 2507 N N . LEU B 1 114 ? -0.826 11.484 -1.361 1 92.81 114 LEU B N 1
ATOM 2508 C CA . LEU B 1 114 ? -0.329 12.484 -2.297 1 92.81 114 LEU B CA 1
ATOM 2509 C C . LEU B 1 114 ? 0.966 12.023 -2.955 1 92.81 114 LEU B C 1
ATOM 2511 O O . LEU B 1 114 ? 1.225 12.336 -4.117 1 92.81 114 LEU B O 1
ATOM 2515 N N . ALA B 1 115 ? 1.797 11.344 -2.229 1 93.19 115 ALA B N 1
ATOM 2516 C CA . ALA B 1 115 ? 3.104 10.914 -2.717 1 93.19 115 ALA B CA 1
ATOM 2517 C C . ALA B 1 115 ? 2.959 9.836 -3.787 1 93.19 115 ALA B C 1
ATOM 2519 O O . ALA B 1 115 ? 3.793 9.734 -4.691 1 93.19 115 ALA B O 1
ATOM 2520 N N . THR B 1 116 ? 1.948 8.992 -3.66 1 91.12 116 THR B N 1
ATOM 2521 C CA . THR B 1 116 ? 1.903 7.793 -4.488 1 91.12 116 THR B CA 1
ATOM 2522 C C . THR B 1 116 ? 0.702 7.828 -5.43 1 91.12 116 THR B C 1
ATOM 2524 O O . THR B 1 116 ? 0.658 7.098 -6.418 1 91.12 116 THR B O 1
ATOM 2527 N N . GLY B 1 117 ? -0.314 8.562 -5.023 1 88.5 117 GLY B N 1
ATOM 2528 C CA . GLY B 1 117 ? -1.549 8.555 -5.789 1 88.5 117 GLY B CA 1
ATOM 2529 C C . GLY B 1 117 ? -2.395 7.316 -5.543 1 88.5 117 GLY B C 1
ATOM 2530 O O . GLY B 1 117 ? -3.27 6.984 -6.344 1 88.5 117 GLY B O 1
ATOM 2531 N N . GLU B 1 118 ? -2.135 6.629 -4.555 1 91.19 118 GLU B N 1
ATOM 2532 C CA . GLU B 1 118 ? -2.928 5.453 -4.207 1 91.19 118 GLU B CA 1
ATOM 2533 C C . GLU B 1 118 ? -4.375 5.832 -3.912 1 91.19 118 GLU B C 1
ATOM 2535 O O . GLU B 1 118 ? -4.641 6.883 -3.322 1 91.19 118 GLU B O 1
ATOM 2540 N N . THR B 1 119 ? -5.297 4.906 -4.266 1 91.44 119 THR B N 1
ATOM 2541 C CA . THR B 1 119 ? -6.711 5.133 -3.986 1 91.44 119 THR B CA 1
ATOM 2542 C C . THR B 1 119 ? -6.988 5.031 -2.488 1 91.44 119 THR B C 1
ATOM 2544 O O . THR B 1 119 ? -6.227 4.406 -1.75 1 91.44 119 THR B O 1
ATOM 2547 N N . PHE B 1 120 ? -8.102 5.609 -2.115 1 94.06 120 PHE B N 1
ATOM 2548 C CA . PHE B 1 120 ? -8.508 5.508 -0.717 1 94.06 120 PHE B CA 1
ATOM 2549 C C . PHE B 1 120 ? -8.742 4.055 -0.324 1 94.06 120 PHE B C 1
ATOM 2551 O O . PHE B 1 120 ? -8.414 3.646 0.793 1 94.06 120 PHE B O 1
ATOM 2558 N N . LYS B 1 121 ? -9.211 3.326 -1.272 1 94 121 LYS B N 1
ATOM 2559 C CA . LYS B 1 121 ? -9.461 1.907 -1.037 1 94 121 LYS B CA 1
ATOM 2560 C C . LYS B 1 121 ? -8.156 1.16 -0.77 1 94 121 LYS B C 1
ATOM 2562 O O . LYS B 1 121 ? -8.078 0.343 0.15 1 94 121 LYS B O 1
ATOM 2567 N N . SER B 1 122 ? -7.207 1.426 -1.537 1 95 122 SER B N 1
ATOM 2568 C CA . SER B 1 122 ? -5.91 0.783 -1.354 1 95 122 SER B CA 1
ATOM 2569 C C . SER B 1 122 ? -5.273 1.188 -0.028 1 95 122 SER B C 1
ATOM 2571 O O . SER B 1 122 ? -4.742 0.342 0.694 1 95 122 SER B O 1
ATOM 2573 N N . LEU B 1 123 ? -5.391 2.408 0.323 1 97.62 123 LEU B N 1
ATOM 2574 C CA . LEU B 1 123 ? -4.793 2.93 1.548 1 97.62 123 LEU B CA 1
ATOM 2575 C C . LEU B 1 123 ? -5.488 2.357 2.777 1 97.62 123 LEU B C 1
ATOM 2577 O O . LEU B 1 123 ? -4.879 2.24 3.844 1 97.62 123 LEU B O 1
ATOM 2581 N N . GLU B 1 124 ? -6.73 1.994 2.617 1 98.06 124 GLU B N 1
ATOM 2582 C CA . GLU B 1 124 ? -7.508 1.399 3.699 1 98.06 124 GLU B CA 1
ATOM 2583 C C . GLU B 1 124 ? -6.801 0.18 4.281 1 98.06 124 GLU B C 1
ATOM 2585 O O . GLU B 1 124 ? -6.762 0.003 5.5 1 98.06 124 GLU B O 1
ATOM 2590 N N . TYR B 1 125 ? -6.191 -0.562 3.449 1 97.75 125 TYR B N 1
ATOM 2591 C CA . TYR B 1 125 ? -5.586 -1.825 3.855 1 97.75 125 TYR B CA 1
ATOM 2592 C C . TYR B 1 125 ? -4.289 -1.588 4.621 1 97.75 125 TYR B C 1
ATOM 2594 O O . TYR B 1 125 ? -4.02 -2.264 5.617 1 97.75 125 TYR B O 1
ATOM 2602 N N . SER B 1 126 ? -3.512 -0.629 4.246 1 97.75 126 SER B N 1
ATOM 2603 C CA . SER B 1 126 ? -2.223 -0.404 4.891 1 97.75 126 SER B CA 1
ATOM 2604 C C . SER B 1 126 ? -2.383 0.383 6.188 1 97.75 126 SER B C 1
ATOM 2606 O O . SER B 1 126 ? -1.767 0.052 7.203 1 97.75 126 SER B O 1
ATOM 2608 N N . PHE B 1 127 ? -3.27 1.356 6.176 1 98.44 127 PHE B N 1
ATOM 2609 C CA . PHE B 1 127 ? -3.412 2.225 7.34 1 98.44 127 PHE B CA 1
ATOM 2610 C C . PHE B 1 127 ? -4.473 1.686 8.289 1 98.44 127 PHE B C 1
ATOM 2612 O O . PHE B 1 127 ? -4.559 2.119 9.445 1 98.44 127 PHE B O 1
ATOM 2619 N N . ARG B 1 128 ? -5.281 0.814 7.77 1 97.5 128 ARG B N 1
ATOM 2620 C CA . ARG B 1 128 ? -6.387 0.247 8.539 1 97.5 128 ARG B CA 1
ATOM 2621 C C . ARG B 1 128 ? -7.324 1.341 9.039 1 97.5 128 ARG B C 1
ATOM 2623 O O . ARG B 1 128 ? -7.676 1.373 10.219 1 97.5 128 ARG B O 1
ATOM 2630 N N . ILE B 1 129 ? -7.59 2.266 8.172 1 96.69 129 ILE B N 1
ATOM 2631 C CA . ILE B 1 129 ? -8.602 3.311 8.258 1 96.69 129 ILE B CA 1
ATOM 2632 C C . ILE B 1 129 ? -9.602 3.16 7.117 1 96.69 129 ILE B C 1
ATOM 2634 O O . ILE B 1 129 ? -9.211 2.936 5.969 1 96.69 129 ILE B O 1
ATOM 2638 N N . SER B 1 130 ? -10.898 3.131 7.516 1 94.25 130 SER B N 1
ATOM 2639 C CA . SER B 1 130 ? -11.898 2.939 6.469 1 94.25 130 SER B CA 1
ATOM 2640 C C . SER B 1 130 ? -11.742 3.979 5.363 1 94.25 130 SER B C 1
ATOM 2642 O O . SER B 1 130 ? -11.406 5.133 5.629 1 94.25 130 SER B O 1
ATOM 2644 N N . ARG B 1 131 ? -12.031 3.58 4.16 1 94.38 131 ARG B N 1
ATOM 2645 C CA . ARG B 1 131 ? -11.875 4.441 2.992 1 94.38 131 ARG B CA 1
ATOM 2646 C C . ARG B 1 131 ? -12.695 5.715 3.133 1 94.38 131 ARG B C 1
ATOM 2648 O O . ARG B 1 131 ? -12.273 6.785 2.689 1 94.38 131 ARG B O 1
ATOM 2655 N N . THR B 1 132 ? -13.852 5.617 3.699 1 91.81 132 THR B N 1
ATOM 2656 C CA . THR B 1 132 ? -14.688 6.789 3.904 1 91.81 132 THR B CA 1
ATOM 2657 C C . THR B 1 132 ? -14.016 7.781 4.844 1 91.81 132 THR B C 1
ATOM 2659 O O . THR B 1 132 ? -14.016 8.984 4.586 1 91.81 132 THR B O 1
ATOM 2662 N N . CYS B 1 133 ? -13.406 7.23 5.879 1 95.12 133 CYS B N 1
ATOM 2663 C CA . CYS B 1 133 ? -12.688 8.086 6.82 1 95.12 133 CYS B CA 1
ATOM 2664 C C . CYS B 1 133 ? -11.438 8.68 6.172 1 95.12 133 CYS B C 1
ATOM 2666 O O . CYS B 1 133 ? -11.141 9.859 6.363 1 95.12 133 CYS B O 1
ATOM 2668 N N . ILE B 1 134 ? -10.773 7.887 5.352 1 97.12 134 ILE B N 1
ATOM 2669 C CA . ILE B 1 134 ? -9.586 8.375 4.664 1 97.12 134 ILE B CA 1
ATOM 2670 C C . ILE B 1 134 ? -9.961 9.539 3.75 1 97.12 134 ILE B C 1
ATOM 2672 O O . ILE B 1 134 ? -9.258 10.555 3.701 1 97.12 134 ILE B O 1
ATOM 2676 N N . SER B 1 135 ? -11.016 9.406 3.084 1 94.56 135 SER B N 1
ATOM 2677 C CA . SER B 1 135 ? -11.484 10.477 2.205 1 94.56 135 SER B CA 1
ATOM 2678 C C . SER B 1 135 ? -11.648 11.781 2.967 1 94.56 135 SER B C 1
ATOM 2680 O O . SER B 1 135 ? -11.109 12.82 2.562 1 94.56 135 SER B O 1
ATOM 2682 N N . SER B 1 136 ? -12.289 11.711 4.016 1 95.25 136 SER B N 1
ATOM 2683 C CA . SER B 1 136 ? -12.508 12.906 4.832 1 95.25 136 SER B CA 1
ATOM 2684 C C . SER B 1 136 ? -11.195 13.453 5.375 1 95.25 136 SER B C 1
ATOM 2686 O O . SER B 1 136 ? -10.984 14.672 5.383 1 95.25 136 SER B O 1
ATOM 2688 N N . ILE B 1 137 ? -10.406 12.578 5.812 1 97.31 137 ILE B N 1
ATOM 2689 C CA . ILE B 1 137 ? -9.125 12.969 6.402 1 97.31 137 ILE B CA 1
ATOM 2690 C C . ILE B 1 137 ? -8.281 13.695 5.359 1 97.31 137 ILE B C 1
ATOM 2692 O O . ILE B 1 137 ? -7.73 14.766 5.637 1 97.31 137 ILE B O 1
ATOM 2696 N N . VAL B 1 138 ? -8.195 13.125 4.207 1 97 138 VAL B N 1
ATOM 2697 C CA . VAL B 1 138 ? -7.336 13.672 3.162 1 97 138 VAL B CA 1
ATOM 2698 C C . VAL B 1 138 ? -7.855 15.047 2.742 1 97 138 VAL B C 1
ATOM 2700 O O . VAL B 1 138 ? -7.078 16 2.619 1 97 138 VAL B O 1
ATOM 2703 N N . VAL B 1 139 ? -9.117 15.211 2.596 1 94.62 139 VAL B N 1
ATOM 2704 C CA . VAL B 1 139 ? -9.711 16.469 2.184 1 94.62 139 VAL B CA 1
ATOM 2705 C C . VAL B 1 139 ? -9.477 17.531 3.258 1 94.62 139 VAL B C 1
ATOM 2707 O O . VAL B 1 139 ? -8.969 18.625 2.967 1 94.62 139 VAL B O 1
ATOM 2710 N N . GLU B 1 140 ? -9.75 17.188 4.469 1 96.62 140 GLU B N 1
ATOM 2711 C CA . GLU B 1 140 ? -9.594 18.125 5.586 1 96.62 140 GLU B CA 1
ATOM 2712 C C . GLU B 1 140 ? -8.141 18.531 5.766 1 96.62 140 GLU B C 1
ATOM 2714 O O . GLU B 1 140 ? -7.84 19.703 6 1 96.62 140 GLU B O 1
ATOM 2719 N N . THR B 1 141 ? -7.289 17.562 5.695 1 97.69 141 THR B N 1
ATOM 2720 C CA . THR B 1 141 ? -5.863 17.812 5.898 1 97.69 141 THR B CA 1
ATOM 2721 C C . THR B 1 141 ? -5.305 18.688 4.781 1 97.69 141 THR B C 1
ATOM 2723 O O . THR B 1 141 ? -4.543 19.625 5.043 1 97.69 141 THR B O 1
ATOM 2726 N N . CYS B 1 142 ? -5.668 18.391 3.561 1 95.56 142 CYS B N 1
ATOM 2727 C CA . CYS B 1 142 ? -5.219 19.219 2.443 1 95.56 142 CYS B CA 1
ATOM 2728 C C . CYS B 1 142 ? -5.711 20.656 2.586 1 95.56 142 CYS B C 1
ATOM 2730 O O . CYS B 1 142 ? -4.961 21.594 2.352 1 95.56 142 CYS B O 1
ATOM 2732 N N . GLN B 1 143 ? -6.934 20.812 2.969 1 94.62 143 GLN B N 1
ATOM 2733 C CA . GLN B 1 143 ? -7.488 22.141 3.186 1 94.62 143 GLN B CA 1
ATOM 2734 C C . GLN B 1 143 ? -6.707 22.906 4.258 1 94.62 143 GLN B C 1
ATOM 2736 O O . GLN B 1 143 ? -6.387 24.078 4.082 1 94.62 143 GLN B O 1
ATOM 2741 N N . ALA B 1 144 ? -6.426 22.219 5.316 1 96.06 144 ALA B N 1
ATOM 2742 C CA . ALA B 1 144 ? -5.691 22.828 6.418 1 96.06 144 ALA B CA 1
ATOM 2743 C C . ALA B 1 144 ? -4.273 23.203 5.992 1 96.06 144 ALA B C 1
ATOM 2745 O O . ALA B 1 144 ? -3.809 24.312 6.27 1 96.06 144 ALA B O 1
ATOM 2746 N N . ILE B 1 145 ? -3.58 22.266 5.328 1 94.19 145 ILE B N 1
ATOM 2747 C CA . ILE B 1 145 ? -2.213 22.5 4.879 1 94.19 145 ILE B CA 1
ATOM 2748 C C . ILE B 1 145 ? -2.188 23.703 3.93 1 94.19 145 ILE B C 1
ATOM 2750 O O . ILE B 1 145 ? -1.378 24.609 4.098 1 94.19 145 ILE B O 1
ATOM 2754 N N . PHE B 1 146 ? -3.057 23.688 3.031 1 91.12 146 PHE B N 1
ATOM 2755 C CA . PHE B 1 146 ? -3.098 24.75 2.031 1 91.12 146 PHE B CA 1
ATOM 2756 C C . PHE B 1 146 ? -3.484 26.078 2.668 1 91.12 146 PHE B C 1
ATOM 2758 O O . PHE B 1 146 ? -2.887 27.109 2.367 1 91.12 146 PHE B O 1
ATOM 2765 N N . GLY B 1 147 ? -4.438 26.062 3.488 1 91.94 147 GLY B N 1
ATOM 2766 C CA . GLY B 1 147 ? -4.922 27.281 4.129 1 91.94 147 GLY B CA 1
ATOM 2767 C C . GLY B 1 147 ? -3.902 27.906 5.062 1 91.94 147 GLY B C 1
ATOM 2768 O O . GLY B 1 147 ? -3.773 29.125 5.113 1 91.94 147 GLY B O 1
ATOM 2769 N N . ILE B 1 148 ? -3.193 27.109 5.777 1 93.56 148 ILE B N 1
ATOM 2770 C CA . ILE B 1 148 ? -2.299 27.609 6.82 1 93.56 148 ILE B CA 1
ATOM 2771 C C . ILE B 1 148 ? -0.925 27.906 6.223 1 93.56 148 ILE B C 1
ATOM 2773 O O . ILE B 1 148 ? -0.31 28.922 6.543 1 93.56 148 ILE B O 1
ATOM 2777 N N . LEU B 1 149 ? -0.461 27.047 5.355 1 91.75 149 LEU B N 1
ATOM 2778 C CA . LEU B 1 149 ? 0.913 27.156 4.879 1 91.75 149 LEU B CA 1
ATOM 2779 C C . LEU B 1 149 ? 0.957 27.812 3.5 1 91.75 149 LEU B C 1
ATOM 2781 O O . LEU B 1 149 ? 2.006 28.297 3.07 1 91.75 149 LEU B O 1
ATOM 2785 N N . GLY B 1 150 ? -0.076 27.75 2.795 1 88.5 150 GLY B N 1
ATOM 2786 C CA . GLY B 1 150 ? -0.139 28.297 1.445 1 88.5 150 GLY B CA 1
ATOM 2787 C C . GLY B 1 150 ? 0.356 29.719 1.349 1 88.5 150 GLY B C 1
ATOM 2788 O O . GLY B 1 150 ? 1.272 30.016 0.578 1 88.5 150 GLY B O 1
ATOM 2789 N N . PRO B 1 151 ? -0.179 30.625 2.072 1 86.69 151 PRO B N 1
ATOM 2790 C CA . PRO B 1 151 ? 0.192 32.031 2.012 1 86.69 151 PRO B CA 1
ATOM 2791 C C . PRO B 1 151 ? 1.678 32.281 2.277 1 86.69 151 PRO B C 1
ATOM 2793 O O . PRO B 1 151 ? 2.268 33.219 1.733 1 86.69 151 PRO B O 1
ATOM 2796 N N . ARG B 1 152 ? 2.244 31.422 2.992 1 81.75 152 ARG B N 1
ATOM 2797 C CA . ARG B 1 152 ? 3.635 31.609 3.391 1 81.75 152 ARG B CA 1
ATOM 2798 C C . ARG B 1 152 ? 4.582 30.953 2.395 1 81.75 152 ARG B C 1
ATOM 2800 O O . ARG B 1 152 ? 5.645 31.5 2.086 1 81.75 152 ARG B O 1
ATOM 2807 N N . TYR B 1 153 ? 4.203 29.828 1.827 1 81.38 153 TYR B N 1
ATOM 2808 C CA . TYR B 1 153 ? 5.211 29.031 1.142 1 81.38 153 TYR B CA 1
ATOM 2809 C C . TYR B 1 153 ? 4.906 28.922 -0.348 1 81.38 153 TYR B C 1
ATOM 2811 O O . TYR B 1 153 ? 5.746 28.484 -1.132 1 81.38 153 TYR B O 1
ATOM 2819 N N . LEU B 1 154 ? 3.82 29.234 -0.778 1 75.88 154 LEU B N 1
ATOM 2820 C CA . LEU B 1 154 ? 3.514 29.109 -2.199 1 75.88 154 LEU B CA 1
ATOM 2821 C C . LEU B 1 154 ? 4.082 30.281 -2.986 1 75.88 154 LEU B C 1
ATOM 2823 O O . LEU B 1 154 ? 4.531 30.109 -4.121 1 75.88 154 LEU B O 1
ATOM 2827 N N . ASN B 1 155 ? 3.941 31.5 -2.521 1 67.06 155 ASN B N 1
ATOM 2828 C CA . ASN B 1 155 ? 4.359 32.688 -3.264 1 67.06 155 ASN B CA 1
ATOM 2829 C C . ASN B 1 155 ? 5.754 33.156 -2.844 1 67.06 155 ASN B C 1
ATOM 2831 O O . ASN B 1 155 ? 6.23 34.188 -3.301 1 67.06 155 ASN B O 1
ATOM 2835 N N . THR B 1 156 ? 6.258 32.469 -1.888 1 58.03 156 THR B N 1
ATOM 2836 C CA . THR B 1 156 ? 7.547 33 -1.461 1 58.03 156 THR B CA 1
ATOM 2837 C C . THR B 1 156 ? 8.672 32.469 -2.346 1 58.03 156 THR B C 1
ATOM 2839 O O . THR B 1 156 ? 8.805 31.266 -2.523 1 58.03 156 THR B O 1
ATOM 2842 N N . PRO B 1 157 ? 9.109 33.312 -3.293 1 52.84 157 PRO B N 1
ATOM 2843 C CA . PRO B 1 157 ? 10.367 32.906 -3.926 1 52.84 157 PRO B CA 1
ATOM 2844 C C . PRO B 1 157 ? 11.328 32.219 -2.955 1 52.84 157 PRO B C 1
ATOM 2846 O O . PRO B 1 157 ? 12 32.906 -2.168 1 52.84 157 PRO B O 1
ATOM 2849 N N . SER B 1 158 ? 10.797 31.5 -2.092 1 50.59 158 SER B N 1
ATOM 2850 C CA . SER B 1 158 ? 11.703 31.125 -1.012 1 50.59 158 SER B CA 1
ATOM 2851 C C . SER B 1 158 ? 13 30.547 -1.559 1 50.59 158 SER B C 1
ATOM 2853 O O . SER B 1 158 ? 12.969 29.625 -2.387 1 50.59 158 SER B O 1
ATOM 2855 N N . SER B 1 159 ? 13.875 31.266 -1.757 1 51.5 159 SER B N 1
ATOM 2856 C CA . SER B 1 159 ? 15.289 30.984 -2.021 1 51.5 159 SER B CA 1
ATOM 2857 C C . SER B 1 159 ? 15.719 29.688 -1.37 1 51.5 159 SER B C 1
ATOM 2859 O O . SER B 1 159 ? 16.797 29.156 -1.668 1 51.5 159 SER B O 1
ATOM 2861 N N . GLN B 1 160 ? 15.141 29.328 -0.168 1 55.25 160 GLN B N 1
ATOM 2862 C CA . GLN B 1 160 ? 15.906 28.328 0.554 1 55.25 160 GLN B CA 1
ATOM 2863 C C . GLN B 1 160 ? 15.492 26.922 0.145 1 55.25 160 GLN B C 1
ATOM 2865 O O . GLN B 1 160 ? 14.312 26.562 0.234 1 55.25 160 GLN B O 1
ATOM 2870 N N . GLU B 1 161 ? 16.266 26.328 -0.625 1 60.16 161 GLU B N 1
ATOM 2871 C CA . GLU B 1 161 ? 16.312 24.906 -0.942 1 60.16 161 GLU B CA 1
ATOM 2872 C C . GLU B 1 161 ? 15.633 24.078 0.146 1 60.16 161 GLU B C 1
ATOM 2874 O O . GLU B 1 161 ? 15.016 23.062 -0.144 1 60.16 161 GLU B O 1
ATOM 2879 N N . GLU B 1 162 ? 15.5 24.828 1.384 1 62.44 162 GLU B N 1
ATOM 2880 C CA . GLU B 1 162 ? 15.094 24.047 2.551 1 62.44 162 GLU B CA 1
ATOM 2881 C C . GLU B 1 162 ? 13.602 23.734 2.523 1 62.44 162 GLU B C 1
ATOM 2883 O O . GLU B 1 162 ? 13.164 22.719 3.047 1 62.44 162 GLU B O 1
ATOM 2888 N N . TRP B 1 163 ? 12.836 24.469 1.594 1 74.56 163 TRP B N 1
ATOM 2889 C CA . TRP B 1 163 ? 11.398 24.266 1.728 1 74.56 163 TRP B CA 1
ATOM 2890 C C . TRP B 1 163 ? 10.797 23.797 0.411 1 74.56 163 TRP B C 1
ATOM 2892 O O . TRP B 1 163 ? 9.578 23.844 0.226 1 74.56 163 TRP B O 1
ATOM 2902 N N . GLU B 1 164 ? 11.641 23.328 -0.346 1 80.06 164 GLU B N 1
ATOM 2903 C CA . GLU B 1 164 ? 11.203 22.859 -1.662 1 80.06 164 GLU B CA 1
ATOM 2904 C C . GLU B 1 164 ? 10.211 21.703 -1.545 1 80.06 164 GLU B C 1
ATOM 2906 O O . GLU B 1 164 ? 9.227 21.656 -2.281 1 80.06 164 GLU B O 1
ATOM 2911 N N . SER B 1 165 ? 10.453 20.859 -0.642 1 82.44 165 SER B N 1
ATOM 2912 C CA . SER B 1 165 ? 9.562 19.719 -0.486 1 82.44 165 SER B CA 1
ATOM 2913 C C . SER B 1 165 ? 8.188 20.141 -0.002 1 82.44 165 SER B C 1
ATOM 2915 O O . SER B 1 165 ? 7.172 19.594 -0.435 1 82.44 165 SER B O 1
ATOM 2917 N N . VAL B 1 166 ? 8.195 21.156 0.754 1 83.62 166 VAL B N 1
ATOM 2918 C CA . VAL B 1 166 ? 6.922 21.656 1.269 1 83.62 166 VAL B CA 1
ATOM 2919 C C . VAL B 1 166 ? 6.172 22.391 0.163 1 83.62 166 VAL B C 1
ATOM 2921 O O . VAL B 1 166 ? 4.953 22.25 0.03 1 83.62 166 VAL B O 1
ATOM 2924 N N . ALA B 1 167 ? 6.918 23.078 -0.565 1 84.56 167 ALA B N 1
ATOM 2925 C CA . ALA B 1 167 ? 6.305 23.781 -1.69 1 84.56 167 ALA B CA 1
ATOM 2926 C C . ALA B 1 167 ? 5.688 22.797 -2.682 1 84.56 167 ALA B C 1
ATOM 2928 O O . ALA B 1 167 ? 4.586 23.031 -3.186 1 84.56 167 ALA B O 1
ATOM 2929 N N . GLN B 1 168 ? 6.391 21.781 -2.912 1 86 168 GLN B N 1
ATOM 2930 C CA . GLN B 1 168 ? 5.879 20.75 -3.807 1 86 168 GLN B CA 1
ATOM 2931 C C . GLN B 1 168 ? 4.633 20.094 -3.229 1 86 168 GLN B C 1
ATOM 2933 O O . GLN B 1 168 ? 3.676 19.812 -3.955 1 86 168 GLN B O 1
ATOM 2938 N N . LEU B 1 169 ? 4.688 19.859 -1.978 1 88.62 169 LEU B N 1
ATOM 2939 C CA . LEU B 1 169 ? 3.531 19.297 -1.291 1 88.62 169 LEU B CA 1
ATOM 2940 C C . LEU B 1 169 ? 2.314 20.203 -1.441 1 88.62 169 LEU B C 1
ATOM 2942 O O . LEU B 1 169 ? 1.207 19.719 -1.7 1 88.62 169 LEU B O 1
ATOM 2946 N N . LEU B 1 170 ? 2.527 21.484 -1.312 1 89 170 LEU B N 1
ATOM 2947 C CA . LEU B 1 170 ? 1.442 22.453 -1.411 1 89 170 LEU B CA 1
ATOM 2948 C C . LEU B 1 170 ? 0.844 22.453 -2.814 1 89 170 LEU B C 1
ATOM 2950 O O . LEU B 1 170 ? -0.376 22.547 -2.973 1 89 170 LEU B O 1
ATOM 2954 N N . LYS B 1 171 ? 1.714 22.312 -3.734 1 86.94 171 LYS B N 1
ATOM 2955 C CA . LYS B 1 171 ? 1.243 22.266 -5.117 1 86.94 171 LYS B CA 1
ATOM 2956 C C . LYS B 1 171 ? 0.391 21.016 -5.359 1 86.94 171 LYS B C 1
ATOM 2958 O O . LYS B 1 171 ? -0.687 21.109 -5.953 1 86.94 171 LYS B O 1
ATOM 2963 N N . VAL B 1 172 ? 0.821 19.953 -4.859 1 88.25 172 VAL B N 1
ATOM 2964 C CA . VAL B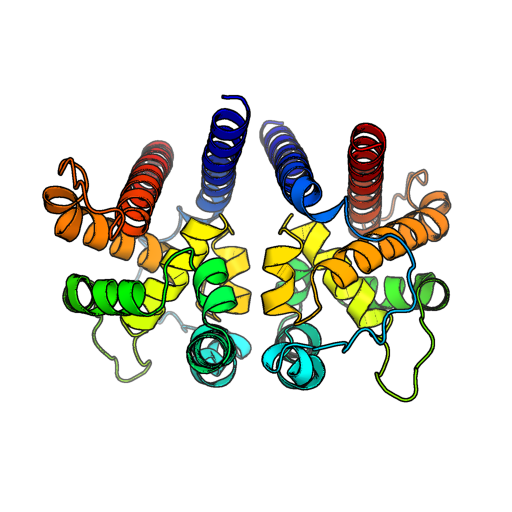 1 172 ? 0.112 18.703 -5.047 1 88.25 172 VAL B CA 1
ATOM 2965 C C . VAL B 1 172 ? -1.197 18.719 -4.262 1 88.25 172 VAL B C 1
ATOM 2967 O O . VAL B 1 172 ? -2.234 18.281 -4.762 1 88.25 172 VAL B O 1
ATOM 2970 N N . ALA B 1 173 ? -1.136 19.203 -3.094 1 89 173 ALA B N 1
ATOM 2971 C CA . ALA B 1 173 ? -2.338 19.312 -2.273 1 89 173 ALA B CA 1
ATOM 2972 C C . ALA B 1 173 ? -3.373 20.219 -2.945 1 89 173 ALA B C 1
ATOM 2974 O O . ALA B 1 173 ? -4.57 19.922 -2.926 1 89 173 ALA B O 1
ATOM 2975 N N . GLY B 1 174 ? -2.896 21.281 -3.469 1 87.12 174 GLY B N 1
ATOM 2976 C CA . GLY B 1 174 ? -3.781 22.172 -4.199 1 87.12 174 GLY B CA 1
ATOM 2977 C C . GLY B 1 174 ? -4.43 21.516 -5.402 1 87.12 174 GLY B C 1
ATOM 2978 O O . GLY B 1 174 ? -5.629 21.688 -5.637 1 87.12 174 GLY B O 1
ATOM 2979 N N . THR B 1 175 ? -3.654 20.844 -6.129 1 86.56 175 THR B N 1
ATOM 2980 C CA . THR B 1 175 ? -4.168 20.109 -7.289 1 86.56 175 THR B CA 1
ATOM 2981 C C . THR B 1 175 ? -5.199 19.078 -6.859 1 86.56 175 THR B C 1
ATOM 2983 O O . THR B 1 175 ? -6.25 18.938 -7.492 1 86.56 175 THR B O 1
ATOM 2986 N N . PHE B 1 176 ? -4.891 18.438 -5.863 1 87.44 176 PHE B N 1
ATOM 2987 C CA . PHE B 1 176 ? -5.82 17.453 -5.324 1 87.44 176 PHE B CA 1
ATOM 2988 C C . PHE B 1 176 ? -7.152 18.109 -4.965 1 87.44 176 PHE B C 1
ATOM 2990 O O . PHE B 1 176 ? -8.219 17.594 -5.305 1 87.44 176 PHE B O 1
ATOM 2997 N N . GLN B 1 177 ? -7.078 19.172 -4.316 1 85.31 177 GLN B N 1
ATOM 2998 C CA . GLN B 1 177 ? -8.289 19.875 -3.887 1 85.31 177 GLN B CA 1
ATOM 2999 C C . GLN B 1 177 ? -9.133 20.297 -5.082 1 85.31 177 GLN B C 1
ATOM 3001 O O . GLN B 1 177 ? -10.352 20.141 -5.074 1 85.31 177 GLN B O 1
ATOM 3006 N N . THR B 1 178 ? -8.461 20.781 -6.016 1 84.81 178 THR B N 1
ATOM 3007 C CA . THR B 1 178 ? -9.156 21.234 -7.215 1 84.81 178 THR B CA 1
ATOM 3008 C C . THR B 1 178 ? -9.844 20.062 -7.914 1 84.81 178 THR B C 1
ATOM 3010 O O . THR B 1 178 ? -11.008 20.156 -8.297 1 84.81 178 THR B O 1
ATOM 3013 N N . GLU B 1 179 ? -9.156 19.047 -8.008 1 82.44 179 GLU B N 1
ATOM 3014 C CA . GLU B 1 179 ? -9.711 17.875 -8.672 1 82.44 179 GLU B CA 1
ATOM 3015 C C . GLU B 1 179 ? -10.844 17.266 -7.852 1 82.44 179 GLU B C 1
ATOM 3017 O O . GLU B 1 179 ? -11.836 16.797 -8.414 1 82.44 179 GLU B O 1
ATOM 3022 N N . TYR B 1 180 ? -10.648 17.297 -6.656 1 81.38 180 TYR B N 1
ATOM 3023 C CA . TYR B 1 180 ? -11.664 16.766 -5.766 1 81.38 180 TYR B CA 1
ATOM 3024 C C . TYR B 1 180 ? -12.945 17.594 -5.832 1 81.38 180 TYR B C 1
ATOM 3026 O O . TYR B 1 180 ? -14.047 17.047 -5.887 1 81.38 180 TYR B O 1
ATOM 3034 N N . GLU B 1 181 ? -12.797 18.812 -5.859 1 82 181 GLU B N 1
ATOM 3035 C CA . GLU B 1 181 ? -13.938 19.719 -5.941 1 82 181 GLU B CA 1
ATOM 3036 C C . GLU B 1 181 ? -14.656 19.578 -7.277 1 82 181 GLU B C 1
ATOM 3038 O O . GLU B 1 181 ? -15.891 19.609 -7.328 1 82 181 GLU B O 1
ATOM 3043 N N . LEU B 1 182 ? -13.875 19.438 -8.273 1 77.56 182 LEU B N 1
ATOM 3044 C CA . LEU B 1 182 ? -14.453 19.234 -9.594 1 77.56 182 LEU B CA 1
ATOM 3045 C C . LEU B 1 182 ? -15.242 17.938 -9.648 1 77.56 182 LEU B C 1
ATOM 3047 O O . LEU B 1 182 ? -16.312 17.875 -10.258 1 77.56 182 LEU B O 1
ATOM 3051 N N . TRP B 1 183 ? -14.688 17.062 -9.023 1 71.5 183 TRP B N 1
ATOM 3052 C CA . TRP B 1 183 ? -15.336 15.758 -8.984 1 71.5 183 TRP B CA 1
ATOM 3053 C C . TRP B 1 183 ? -16.625 15.82 -8.172 1 71.5 183 TRP B C 1
ATOM 3055 O O . TRP B 1 183 ? -17.656 15.305 -8.602 1 71.5 183 TRP B O 1
ATOM 3065 N N . MET B 1 184 ? -16.594 16.406 -7.07 1 73.44 184 MET B N 1
ATOM 3066 C CA . MET B 1 184 ? -17.781 16.547 -6.223 1 73.44 184 MET B CA 1
ATOM 3067 C C . MET B 1 184 ? -18.828 17.438 -6.891 1 73.44 184 MET B C 1
ATOM 3069 O O . MET B 1 184 ? -20.016 17.234 -6.707 1 73.44 184 MET B O 1
ATOM 3073 N N . GLY B 1 185 ? -18.344 18.5 -7.477 1 68.81 185 GLY B N 1
ATOM 3074 C CA . GLY B 1 185 ? -19.25 19.359 -8.211 1 68.81 185 GLY B CA 1
ATOM 3075 C C . GLY B 1 185 ? -19.953 18.656 -9.359 1 68.81 185 GLY B C 1
ATOM 3076 O O . GLY B 1 185 ? -21.109 18.953 -9.68 1 68.81 185 GLY B O 1
ATOM 3077 N N . ARG B 1 186 ? -19.297 17.844 -9.961 1 62.94 186 ARG B N 1
ATOM 3078 C CA . ARG B 1 186 ? -19.891 17.094 -11.062 1 62.94 186 ARG B CA 1
ATOM 3079 C C . ARG B 1 186 ? -20.906 16.062 -10.539 1 62.94 186 ARG B C 1
ATOM 3081 O O . ARG B 1 186 ? -21.875 15.742 -11.227 1 62.94 186 ARG B O 1
ATOM 3088 N N . GLU B 1 187 ? -20.672 15.562 -9.492 1 56.47 187 GLU B N 1
ATOM 3089 C CA . GLU B 1 187 ? -21.594 14.594 -8.898 1 56.47 187 GLU B CA 1
ATOM 3090 C C . GLU B 1 187 ? -22.812 15.289 -8.312 1 56.47 187 GLU B C 1
ATOM 3092 O O . GLU B 1 187 ? -23.875 14.664 -8.156 1 56.47 187 GLU B O 1
ATOM 3097 N N . SER B 1 188 ? -22.688 16.516 -8.016 1 50.62 188 SER B N 1
ATOM 3098 C CA . SER B 1 188 ? -23.875 17.281 -7.609 1 50.62 188 SER B CA 1
ATOM 3099 C C . SER B 1 188 ? -24.688 17.719 -8.82 1 50.62 188 SER B C 1
ATOM 3101 O O . SER B 1 188 ? -25.922 17.75 -8.766 1 50.62 188 SER B O 1
#

Secondary structure (DSSP, 8-state):
-HHHHHHHHHHHHHHHHHHHHHHHHSS--------------HHHHTHHHHSTIIIIIHHHHHH-HHHHHHHHSS-HHHHHHHHHHHHHHH-----SSSPPPPHHHHHHHHHHHHHH---HHHHHHHH---HHHHHHHHHHHHHHHHHHHHHHHTS-----GGGHHHHHHHHHHHHHHHHHHHHHHHH-/-HHHHHHHHHHHHHHHHHHHHHHHHTT-TT-----------HHHHTHHHHSTIIIIIHHHHHH-HHHHHHHHSS-HHHHHHHHHHHHHHH-----SSSPPPPHHHHHHHHHHHHHH---HHHHHHHH---HHHHHHHHHHHHHHHHHHHHHHHTS-----GGGHHHHHHHHHHHHHHHHHHHHHHHH-

Sequence (376 aa):
MATARDAKKRRALAALILVDLFEEEGQKNVARKRNRIFWTRDWIKRRRTRGVYHQLVKELELEDEVAYTEYFRVNGQKFRFLVDSVGYAIKKKDTLMRESIRPDERIAVTLRCLATGETFKSLEYSFRISRTCISSIVVETCQAIFGILGPRYLNTPSSQEEWESVAQLLKVAGTFQTEYELWMGRESMATARDAKKRRALAALILVDLFEEEGQKNVARKRNRIFWTRDWIKRRRTRGVYHQLVKELELEDEVAYTEYFRVNGQKFRFLVDSVGYAIKKKDTLMRESIRPDERIAVTLRCLATGETFKSLEYSFRISRTCISSIVVETCQAIFGILGPRYLNTPSSQEEWESVAQLLKVAGTFQTEYELWMGRES

Solvent-accessible surface area (backbone atoms only — not comparable to full-atom values): 21058 Å² total; per-residue (Å²): 118,72,69,62,52,55,52,49,51,49,51,49,46,31,50,49,56,44,51,64,61,50,62,77,67,67,72,76,76,80,76,81,84,57,86,61,78,75,79,72,57,72,75,38,72,40,22,79,74,66,6,35,64,62,39,55,48,49,49,24,64,76,73,32,56,68,59,34,18,65,58,40,58,43,42,72,68,56,49,51,47,47,37,71,71,38,24,82,80,61,54,61,76,69,46,96,88,44,77,50,75,50,33,60,58,45,49,48,55,33,36,36,32,71,60,70,37,56,45,49,67,63,45,19,71,48,47,28,40,58,36,69,56,43,51,52,39,35,54,52,46,37,50,43,47,41,67,69,44,33,81,62,46,65,75,41,81,62,79,53,78,84,44,48,52,57,37,51,47,47,52,51,38,49,52,49,50,51,52,49,48,52,51,52,56,67,74,100,120,70,72,62,54,57,52,50,53,49,52,51,45,30,48,50,55,42,51,66,59,50,63,74,64,69,75,74,78,81,78,78,89,57,86,60,77,76,79,72,56,69,75,39,72,40,22,81,75,67,7,37,65,62,38,55,50,49,49,24,65,76,74,33,57,67,58,34,18,66,58,40,57,42,40,73,68,56,49,50,49,49,36,71,71,37,23,81,80,60,54,62,76,70,47,96,89,45,77,49,73,49,35,60,57,44,49,49,56,33,35,35,33,70,60,69,37,57,40,49,67,62,47,19,70,49,47,28,40,57,37,72,56,44,50,52,40,37,53,54,47,36,50,44,47,42,66,69,44,32,80,64,47,67,76,41,82,61,80,53,78,84,45,49,54,57,37,51,48,45,52,51,38,49,51,47,50,53,52,48,47,51,51,52,58,67,73,102

Nearest PDB structures (foldseek):
  8dug-assembly1_A  TM=2.461E-01  e=3.014E+00  Homo sapiens
  7msa-assembly2_C  TM=2.278E-01  e=5.583E+00  Homo sapiens
  8du8-assembly1_A  TM=2.379E-01  e=5.854E+00  Homo sapiens
  7msa-assembly2_C  TM=3.197E-01  e=6.568E+00  Homo sapiens
  8dug-assembly1_A  TM=2.308E-01  e=3.236E+00  Homo sapiens

Foldseek 3Di:
DVVVVVVVVQLVVLLVVQLVLVVPPPPDPDDDPPVPPVDQDPVLVCLCPQACCNPVLVCCLVPNQPVNCLQLVHTPVVLVVLCVQQQVQLDDDQDPVDGDDGSSLLSSLLSNCLNNSDYLVVSCNRNSDHSVVNVVSNQSSLCRLCVRCVVPQQPPPPPDPVCVSSNVVNVSSVSNNVSVVVSSVVVD/DVVVVVVVVVLVVLLVLQLVLVVVPPPDPDDDPPVPPVDQDPVLVCLCPQACCNPVLVCCLVPNQPVNCLQLVHTPVVLVVLCVQQQVQLADDQDPVDGDDGSSLLSNLLSNCLNNSDHLVVSCNRNSDHSVVNVVSNQSSLCRLCVRCVVPQQPPPPPDPVCVSSNVVNVSSVSNNVSVVVSNVVVD

Radius of gyration: 21.44 Å; Cα contacts (8 Å, |Δi|>4): 375; chains: 2; bounding box: 64×58×50 Å

Organism: Acropora cervicornis (NCBI:txid6130)

pLDDT: mean 79.41, std 22.39, range [28.06, 98.75]